Protein AF-A0A0M8JRN4-F1 (afdb_monomer)

Radius of gyration: 26.08 Å; Cα contacts (8 Å, |Δi|>4): 453; chains: 1; bounding box: 79×45×57 Å

InterPro domains:
  IPR022170 E3 Ubiquitin ligase MUL1-like [PF12483] (103-240)

Nearest PDB structures (foldseek):
  9atl-assembly1_K  TM=2.928E-01  e=4.707E-02  Stenotrophomonas maltophilia
  2vve-assembly1_A  TM=1.750E-01  e=1.933E-01  Corticovirus PM2
  2w0c-assembly1_L  TM=1.515E-01  e=3.692E-01  Corticovirus PM2

Secondary structure (DSSP, 8-state):
-HHHHHHHHHHHHHHHHHHHHHHHHHHHHHHHHHHHHHHHHHHHHHHSEE--GGG--TT-S-EEEEEEEEEESS-SSTT-SS-EEEEEEEEEEEEP-TTT---EEEEEEEEEEE--EEEEETTEEEEE--TTB--SSSS-SPB---HHHHHHHHHHTT--GGGGTT--EEEEEEEEETT-EEEEEEEEEEETTEEEEE--SSS-BEEESS-HHHHHHHHHHHHHHHHHHHHHHHHHHHHHHHHHHHHHHHHHHHHH--

pLDDT: mean 84.35, std 10.64, range [45.5, 97.81]

Structure (mmCIF, N/CA/C/O backbone):
data_AF-A0A0M8JRN4-F1
#
_entry.id   AF-A0A0M8JRN4-F1
#
loop_
_atom_site.group_PDB
_atom_site.id
_atom_site.type_symbol
_atom_site.label_atom_id
_atom_site.label_alt_id
_atom_site.label_comp_id
_atom_site.label_asym_id
_atom_site.label_entity_id
_atom_site.label_seq_id
_atom_site.pdbx_PDB_ins_code
_atom_site.Cartn_x
_atom_site.Cartn_y
_atom_site.Cartn_z
_atom_site.occupancy
_atom_site.B_iso_or_equiv
_atom_site.auth_seq_id
_atom_site.auth_comp_id
_atom_site.auth_asym_id
_atom_site.auth_atom_id
_atom_site.pdbx_PDB_model_num
ATOM 1 N N . MET A 1 1 ? 52.539 18.248 -34.725 1.00 47.28 1 MET A N 1
ATOM 2 C CA . MET A 1 1 ? 51.135 17.792 -34.854 1.00 47.28 1 MET A CA 1
ATOM 3 C C . MET A 1 1 ? 50.694 16.894 -33.694 1.00 47.28 1 MET A C 1
ATOM 5 O O . MET A 1 1 ? 49.563 17.048 -33.262 1.00 47.28 1 MET A O 1
ATOM 9 N N . GLU A 1 2 ? 51.552 16.046 -33.110 1.00 51.56 2 GLU A N 1
ATOM 10 C CA . GLU A 1 2 ? 51.180 15.200 -31.949 1.00 51.56 2 GLU A CA 1
ATOM 11 C C . GLU A 1 2 ? 50.772 15.979 -30.684 1.00 51.56 2 GLU A C 1
ATOM 13 O O . GLU A 1 2 ? 49.800 15.618 -30.027 1.00 51.56 2 GLU A O 1
ATOM 18 N N . ALA A 1 3 ? 51.450 17.087 -30.362 1.00 53.34 3 ALA A N 1
ATOM 19 C CA . ALA A 1 3 ? 51.129 17.874 -29.167 1.00 53.34 3 ALA A CA 1
ATOM 20 C C . ALA A 1 3 ? 49.716 18.488 -29.211 1.00 53.34 3 ALA A C 1
ATOM 22 O O . ALA A 1 3 ? 49.045 18.545 -28.189 1.00 53.34 3 ALA A O 1
ATOM 23 N N . GLN A 1 4 ? 49.237 18.901 -30.389 1.00 52.38 4 GLN A N 1
ATOM 24 C CA . GLN A 1 4 ? 47.920 19.528 -30.557 1.00 52.38 4 GLN A CA 1
ATOM 25 C C . GLN A 1 4 ? 46.774 18.509 -30.418 1.00 52.38 4 GLN A C 1
ATOM 27 O O . GLN A 1 4 ? 45.726 18.842 -29.869 1.00 52.38 4 GLN A O 1
ATOM 32 N N . ASN A 1 5 ? 47.001 17.255 -30.828 1.00 59.19 5 ASN A N 1
ATOM 33 C CA . ASN A 1 5 ? 46.034 16.164 -30.669 1.00 59.19 5 ASN A CA 1
ATOM 34 C C . ASN A 1 5 ? 45.839 15.764 -29.198 1.00 59.19 5 ASN A C 1
ATOM 36 O O . ASN A 1 5 ? 44.707 15.540 -28.776 1.00 59.19 5 ASN A O 1
ATOM 40 N N . ASN A 1 6 ? 46.916 15.752 -28.403 1.00 65.56 6 ASN A N 1
ATOM 41 C CA . ASN A 1 6 ? 46.862 15.360 -26.989 1.00 65.56 6 ASN A CA 1
ATOM 42 C C . ASN A 1 6 ? 46.036 16.326 -26.117 1.00 65.56 6 ASN A C 1
ATOM 44 O O . ASN A 1 6 ? 45.431 15.909 -25.127 1.00 65.56 6 ASN A O 1
ATOM 48 N N . TRP A 1 7 ? 45.972 17.609 -26.486 1.00 62.66 7 TRP A N 1
ATOM 49 C CA . TRP A 1 7 ? 45.196 18.617 -25.757 1.00 62.66 7 TRP A CA 1
ATOM 50 C C . TRP A 1 7 ? 43.696 18.510 -26.008 1.00 62.66 7 TRP A C 1
ATOM 52 O O . TRP A 1 7 ? 42.909 18.555 -25.062 1.00 62.66 7 TRP A O 1
ATOM 62 N N . VAL A 1 8 ? 43.300 18.303 -27.266 1.00 68.12 8 VAL A N 1
ATOM 63 C CA . VAL A 1 8 ? 41.891 18.116 -27.637 1.00 68.12 8 VAL A CA 1
ATOM 64 C C . VAL A 1 8 ? 41.323 16.872 -26.951 1.00 68.12 8 VAL A C 1
ATOM 66 O O . VAL A 1 8 ? 40.220 16.924 -26.410 1.00 68.12 8 VAL A O 1
ATOM 69 N N . THR A 1 9 ? 42.103 15.789 -26.862 1.00 71.12 9 THR A N 1
ATOM 70 C CA . THR A 1 9 ? 41.702 14.575 -26.132 1.00 71.12 9 THR A CA 1
ATOM 71 C C . THR A 1 9 ? 41.574 14.789 -24.622 1.00 71.12 9 THR A C 1
ATOM 73 O O . THR A 1 9 ? 40.658 14.244 -24.012 1.00 71.12 9 THR A O 1
ATOM 76 N N . LEU A 1 10 ? 42.436 15.608 -24.009 1.00 68.06 10 LEU A N 1
ATOM 77 C CA . LEU A 1 10 ? 42.391 15.907 -22.570 1.00 68.06 10 LEU A CA 1
ATOM 78 C C . LEU A 1 10 ? 41.179 16.770 -22.197 1.00 68.06 10 LEU A C 1
ATOM 80 O O . LEU A 1 10 ? 40.499 16.485 -21.211 1.00 68.06 10 LEU A O 1
ATOM 84 N N . ILE A 1 11 ? 40.876 17.788 -23.007 1.00 71.06 11 ILE A N 1
ATOM 85 C CA . ILE A 1 11 ? 39.708 18.659 -22.815 1.00 71.06 11 ILE A CA 1
ATOM 86 C C . ILE A 1 11 ? 38.413 17.872 -23.049 1.00 71.06 11 ILE A C 1
ATOM 88 O O . ILE A 1 11 ? 37.484 17.971 -22.247 1.00 71.06 11 ILE A O 1
ATOM 92 N N . ALA A 1 12 ? 38.363 17.043 -24.097 1.00 72.06 12 ALA A N 1
ATOM 93 C CA . ALA A 1 12 ? 37.213 16.182 -24.365 1.00 72.06 12 ALA A CA 1
ATOM 94 C C . ALA A 1 12 ? 36.976 15.174 -23.226 1.00 72.06 12 ALA A C 1
ATOM 96 O O . ALA A 1 12 ? 35.839 15.013 -22.781 1.00 72.06 12 ALA A O 1
ATOM 97 N N . ALA A 1 13 ? 38.036 14.553 -22.695 1.00 73.56 13 ALA A N 1
ATOM 98 C CA . ALA A 1 13 ? 37.940 13.639 -21.557 1.00 73.56 13 ALA A CA 1
ATOM 99 C C . ALA A 1 13 ? 37.467 14.348 -20.276 1.00 73.56 13 ALA A C 1
ATOM 101 O O . ALA A 1 13 ? 36.587 13.837 -19.584 1.00 73.56 13 ALA A O 1
ATOM 102 N N . ALA A 1 14 ? 37.985 15.546 -19.986 1.00 72.25 14 ALA A N 1
ATOM 103 C CA . ALA A 1 14 ? 37.554 16.340 -18.836 1.00 72.25 14 ALA A CA 1
ATOM 104 C C . ALA A 1 14 ? 36.084 16.784 -18.950 1.00 72.25 14 ALA A C 1
ATOM 106 O O . ALA A 1 14 ? 35.347 16.716 -17.967 1.00 72.25 14 ALA A O 1
ATOM 107 N N . ALA A 1 15 ? 35.625 17.171 -20.144 1.00 74.69 15 ALA A N 1
ATOM 108 C CA . ALA A 1 15 ? 34.225 17.519 -20.394 1.00 74.69 15 ALA A CA 1
ATOM 109 C C . ALA A 1 15 ? 33.285 16.303 -20.266 1.00 74.69 15 ALA A C 1
ATOM 111 O O . ALA A 1 15 ? 32.197 16.412 -19.690 1.00 74.69 15 ALA A O 1
ATOM 112 N N . CYS A 1 16 ? 33.711 15.125 -20.736 1.00 76.69 16 CYS A N 1
ATOM 113 C CA . CYS A 1 16 ? 32.957 13.876 -20.577 1.00 76.69 16 CYS A CA 1
ATOM 114 C C . CYS A 1 16 ? 32.872 13.441 -19.105 1.00 76.69 16 CYS A C 1
ATOM 116 O O . CYS A 1 16 ? 31.792 13.114 -18.620 1.00 76.69 16 CYS A O 1
ATOM 118 N N . LEU A 1 17 ? 33.983 13.491 -18.362 1.00 75.75 17 LEU A N 1
ATOM 119 C CA . LEU A 1 17 ? 34.004 13.165 -16.930 1.00 75.75 17 LEU A CA 1
ATOM 120 C C . LEU A 1 17 ? 33.199 14.172 -16.101 1.00 75.75 17 LEU A C 1
ATOM 122 O O . LEU A 1 17 ? 32.471 13.776 -15.192 1.00 75.75 17 LEU A O 1
ATOM 126 N N . GLY A 1 18 ? 33.281 15.461 -16.440 1.00 73.38 18 GLY A N 1
ATOM 127 C C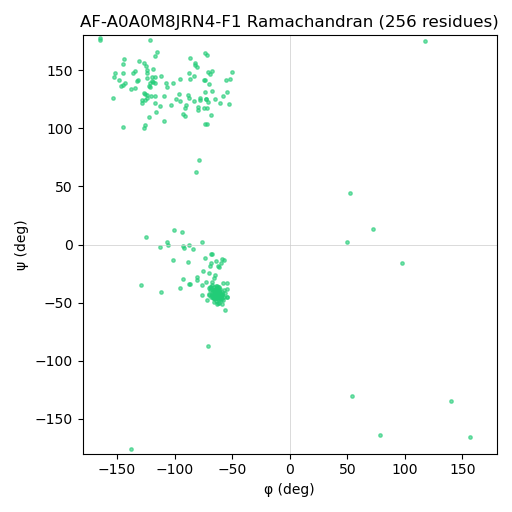A . GLY A 1 18 ? 32.513 16.517 -15.787 1.00 73.38 18 GLY A CA 1
ATOM 128 C C . GLY A 1 18 ? 31.007 16.361 -16.002 1.00 73.38 18 GLY A C 1
ATOM 129 O O . GLY A 1 18 ? 30.245 16.382 -15.037 1.00 73.38 18 GLY A O 1
ATOM 130 N N . SER A 1 19 ? 30.568 16.140 -17.245 1.00 79.69 19 SER A N 1
ATOM 131 C CA . SER A 1 19 ? 29.146 15.920 -17.559 1.00 79.69 19 SER A CA 1
ATOM 132 C C . SER A 1 19 ? 28.595 14.635 -16.932 1.00 79.69 19 SER A C 1
ATOM 134 O O . SER A 1 19 ? 27.491 14.652 -16.383 1.00 79.69 19 SER A O 1
ATOM 136 N N . LEU A 1 20 ? 29.380 13.552 -16.916 1.00 81.69 20 LEU A N 1
ATOM 137 C CA . LEU A 1 20 ? 29.024 12.318 -16.214 1.00 81.69 20 LEU A CA 1
ATOM 138 C C . LEU A 1 20 ? 28.907 12.544 -14.699 1.00 81.69 20 LEU A C 1
ATOM 140 O O . LEU A 1 20 ? 27.931 12.109 -14.092 1.00 81.69 20 LEU A O 1
ATOM 144 N N . GLY A 1 21 ? 29.853 13.271 -14.097 1.00 77.31 21 GLY A N 1
ATOM 145 C CA . GLY A 1 21 ? 29.814 13.634 -12.679 1.00 77.31 21 GLY A CA 1
ATOM 146 C C . GLY A 1 21 ? 28.565 14.441 -12.310 1.00 77.31 21 GLY A C 1
ATOM 147 O O . GLY A 1 21 ? 27.899 14.123 -11.325 1.00 77.31 21 GLY A O 1
ATOM 148 N N . VAL A 1 22 ? 28.183 15.422 -13.137 1.00 82.25 22 VAL A N 1
ATOM 149 C CA . VAL A 1 22 ? 26.945 16.203 -12.948 1.00 82.25 22 VAL A CA 1
ATOM 150 C C . VAL A 1 22 ? 25.701 15.318 -13.041 1.00 82.25 22 VAL A C 1
ATOM 152 O O . VAL A 1 22 ? 24.821 15.428 -12.187 1.00 82.25 22 VAL A O 1
ATOM 155 N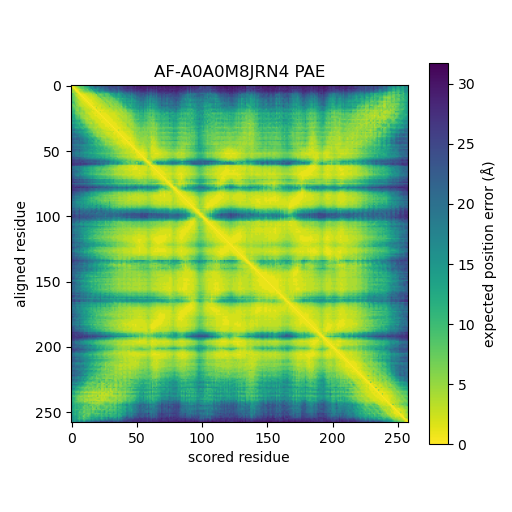 N . MET A 1 23 ? 25.620 14.416 -14.027 1.00 82.75 23 MET A N 1
ATOM 156 C CA . MET A 1 23 ? 24.488 13.486 -14.128 1.00 82.75 23 MET A CA 1
ATOM 157 C C . MET A 1 23 ? 24.395 12.577 -12.901 1.00 82.75 23 MET A C 1
ATOM 159 O O . MET A 1 23 ? 23.316 12.437 -12.327 1.00 82.75 23 MET A O 1
ATOM 163 N N . VAL A 1 24 ? 25.517 12.008 -12.453 1.00 83.69 24 VAL A N 1
ATOM 164 C CA . VAL A 1 24 ? 25.562 11.150 -11.259 1.00 83.69 24 VAL A CA 1
ATOM 165 C C . VAL A 1 24 ? 25.077 11.904 -10.016 1.00 83.69 24 VAL A C 1
ATOM 167 O O . VAL A 1 24 ? 24.263 11.367 -9.266 1.00 83.69 24 VAL A O 1
ATOM 170 N N . LEU A 1 25 ? 25.488 13.163 -9.826 1.00 80.75 25 LEU A N 1
ATOM 171 C CA . LEU A 1 25 ? 25.002 13.989 -8.716 1.00 80.75 25 LEU A CA 1
ATOM 172 C C . LEU A 1 25 ? 23.517 14.357 -8.836 1.00 80.75 25 LEU A C 1
ATOM 174 O O . LEU A 1 25 ? 22.819 14.422 -7.826 1.00 80.75 25 LEU A O 1
ATOM 178 N N . ALA A 1 26 ? 23.000 14.571 -10.048 1.00 80.94 26 ALA A N 1
ATOM 179 C CA . ALA A 1 26 ? 21.571 14.808 -10.250 1.00 80.94 26 ALA A CA 1
ATOM 180 C C . ALA A 1 26 ? 20.733 13.573 -9.863 1.00 80.94 26 ALA A C 1
ATOM 182 O O . ALA A 1 26 ? 19.699 13.700 -9.201 1.00 80.94 26 ALA A O 1
ATOM 183 N N . PHE A 1 27 ? 21.204 12.372 -10.215 1.00 81.06 27 PHE A N 1
ATOM 184 C CA . PHE A 1 27 ? 20.596 11.116 -9.771 1.00 81.06 27 PHE A CA 1
ATOM 185 C C . PHE A 1 27 ? 20.711 10.918 -8.253 1.00 81.06 27 PHE A C 1
ATOM 187 O O . PHE A 1 27 ? 19.736 10.500 -7.623 1.00 81.06 27 PHE A O 1
ATOM 194 N N . ASP A 1 28 ? 21.850 11.259 -7.647 1.00 82.38 28 ASP A N 1
ATOM 195 C CA . ASP A 1 28 ? 22.022 11.234 -6.190 1.00 82.38 28 ASP A CA 1
ATOM 196 C C . ASP A 1 28 ? 21.034 12.174 -5.475 1.00 82.38 28 ASP A C 1
ATOM 198 O O . ASP A 1 28 ? 20.344 11.767 -4.536 1.00 82.38 28 ASP A O 1
ATOM 202 N N . ALA A 1 29 ? 20.870 13.405 -5.966 1.00 82.19 29 ALA A N 1
ATOM 203 C CA . ALA A 1 29 ? 19.908 14.358 -5.416 1.00 82.19 29 ALA A CA 1
ATOM 204 C C . ALA A 1 29 ? 18.470 13.811 -5.467 1.00 82.19 29 ALA A C 1
ATOM 206 O O . ALA A 1 29 ? 17.718 13.928 -4.491 1.00 82.19 29 ALA A O 1
ATOM 207 N N . LEU A 1 30 ? 18.098 13.150 -6.569 1.00 82.75 30 LEU A N 1
ATOM 208 C CA . LEU A 1 30 ? 16.801 12.487 -6.704 1.00 82.75 30 LEU A CA 1
ATOM 209 C C . LEU A 1 30 ? 16.635 11.355 -5.679 1.00 82.75 30 LEU A C 1
ATOM 211 O O . LEU A 1 30 ? 15.601 11.275 -5.008 1.00 82.75 30 LEU A O 1
ATOM 215 N N . LEU A 1 31 ? 17.641 10.491 -5.520 1.00 80.88 31 LEU A N 1
ATOM 216 C CA . LEU A 1 31 ? 17.605 9.391 -4.552 1.00 80.88 31 LEU A CA 1
ATOM 217 C C . LEU A 1 31 ? 17.566 9.892 -3.108 1.00 80.88 31 LEU A C 1
ATOM 219 O O . LEU A 1 31 ? 16.798 9.364 -2.302 1.00 80.88 31 LEU A O 1
ATOM 223 N N . THR A 1 32 ? 18.320 10.942 -2.793 1.00 80.50 32 THR A N 1
ATOM 224 C CA . THR A 1 32 ? 18.309 11.604 -1.486 1.00 80.50 32 THR A CA 1
ATOM 225 C C . THR A 1 32 ? 16.932 12.184 -1.181 1.00 80.50 32 THR A C 1
ATOM 227 O O . THR A 1 32 ? 16.391 11.945 -0.098 1.00 80.50 32 THR A O 1
ATOM 230 N N . PHE A 1 33 ? 16.305 12.864 -2.146 1.00 82.88 33 PHE A N 1
ATOM 231 C CA . PHE A 1 33 ? 14.939 13.372 -2.003 1.00 82.88 33 PHE A CA 1
ATOM 232 C C . PHE A 1 33 ? 13.927 12.239 -1.766 1.00 82.88 33 PHE A C 1
ATOM 234 O O . PHE A 1 33 ? 13.085 12.312 -0.862 1.00 82.88 33 PHE A O 1
ATOM 241 N N . VAL A 1 34 ? 14.035 11.145 -2.527 1.00 81.31 34 VAL A N 1
ATOM 242 C CA . VAL A 1 34 ? 13.206 9.945 -2.341 1.00 81.31 34 VAL A CA 1
ATOM 243 C C . VAL A 1 34 ? 13.429 9.325 -0.956 1.00 81.31 34 VAL A C 1
ATOM 245 O O . VAL A 1 34 ? 12.452 8.949 -0.297 1.00 81.31 34 VAL A O 1
ATOM 248 N N . GLY A 1 35 ? 14.678 9.246 -0.493 1.00 78.56 35 GLY A N 1
ATOM 249 C CA . GLY A 1 35 ? 15.061 8.746 0.828 1.00 78.56 35 GLY A CA 1
ATOM 250 C C . GLY A 1 35 ? 14.521 9.618 1.963 1.00 78.56 35 GLY A C 1
ATOM 251 O O . GLY A 1 35 ? 13.952 9.103 2.923 1.00 78.56 35 GLY A O 1
ATOM 252 N N . TRP A 1 36 ? 14.582 10.943 1.826 1.00 80.31 36 TRP A N 1
ATOM 253 C CA . TRP A 1 36 ? 13.967 11.886 2.767 1.00 80.31 36 TRP A CA 1
ATOM 254 C C . TRP A 1 36 ? 12.453 11.707 2.855 1.00 80.31 36 TRP A C 1
ATOM 256 O O . TRP A 1 36 ? 11.900 11.625 3.955 1.00 80.31 36 TRP A O 1
ATOM 266 N N . LYS A 1 37 ? 11.771 11.572 1.712 1.00 81.31 37 LYS A N 1
ATOM 267 C CA . LYS A 1 37 ? 10.327 11.303 1.682 1.00 81.31 37 LYS A CA 1
ATOM 268 C C . LYS A 1 37 ? 9.988 9.971 2.363 1.00 81.31 37 LYS A C 1
ATOM 270 O O . LYS A 1 37 ? 8.985 9.885 3.075 1.00 81.31 37 LYS A O 1
ATOM 275 N N . GLN A 1 38 ? 10.816 8.940 2.169 1.00 80.38 38 GLN A N 1
ATOM 276 C CA . GLN A 1 38 ? 10.689 7.649 2.862 1.00 80.38 38 GLN A CA 1
ATOM 277 C C . GLN A 1 38 ? 10.860 7.799 4.371 1.00 80.38 38 GLN A C 1
ATOM 279 O O . GLN A 1 38 ? 9.970 7.395 5.113 1.00 80.38 38 GLN A O 1
ATOM 284 N N . LYS A 1 39 ? 11.925 8.469 4.815 1.00 80.56 39 LYS A N 1
ATOM 285 C CA . LYS A 1 39 ? 12.215 8.703 6.232 1.00 80.56 39 LYS A CA 1
ATOM 286 C C . LYS A 1 39 ? 11.117 9.504 6.932 1.00 80.56 39 LYS A C 1
ATOM 288 O O . LYS A 1 39 ? 10.718 9.143 8.033 1.00 80.56 39 LYS A O 1
ATOM 293 N N . LYS A 1 40 ? 10.584 10.548 6.285 1.00 82.44 40 LYS A N 1
ATOM 294 C CA . LYS A 1 40 ? 9.441 11.314 6.811 1.00 82.44 40 LYS A CA 1
ATOM 295 C C . LYS A 1 40 ? 8.228 10.410 7.018 1.00 82.44 40 LYS A C 1
ATOM 297 O O . LYS A 1 40 ? 7.609 10.446 8.071 1.00 82.44 40 LYS A O 1
ATOM 302 N N . THR A 1 41 ? 7.935 9.568 6.031 1.00 80.88 41 THR A N 1
ATOM 303 C CA . THR A 1 41 ? 6.809 8.633 6.106 1.00 80.88 41 THR A CA 1
ATOM 304 C C . THR A 1 41 ? 7.010 7.579 7.197 1.00 80.88 41 THR A C 1
ATOM 306 O O . THR A 1 41 ? 6.087 7.292 7.949 1.00 80.88 41 THR A O 1
ATOM 309 N N . GLU A 1 42 ? 8.221 7.031 7.316 1.00 81.50 42 GLU A N 1
ATOM 310 C CA . GLU A 1 42 ? 8.592 6.095 8.380 1.00 81.50 42 GLU A CA 1
ATOM 311 C C . GLU A 1 42 ? 8.432 6.727 9.771 1.00 81.50 42 GLU A C 1
ATOM 313 O O . GLU A 1 42 ? 7.884 6.088 10.665 1.00 81.50 42 GLU A O 1
ATOM 318 N N . GLY A 1 43 ? 8.855 7.985 9.939 1.00 81.00 43 GLY A N 1
ATOM 319 C CA . GLY A 1 43 ? 8.660 8.752 11.173 1.00 81.00 43 GLY A CA 1
ATOM 320 C C . GLY A 1 43 ? 7.182 8.895 11.529 1.00 81.00 43 GLY A C 1
ATOM 321 O O . GLY A 1 43 ? 6.776 8.499 12.617 1.00 81.00 43 GLY A O 1
ATOM 322 N N . THR A 1 44 ? 6.362 9.335 10.571 1.00 82.44 44 THR A N 1
ATOM 323 C CA . THR A 1 44 ? 4.908 9.461 10.753 1.00 82.44 44 THR A CA 1
ATOM 324 C C . THR A 1 44 ? 4.260 8.131 11.155 1.00 82.44 44 THR A C 1
ATOM 326 O O . THR A 1 44 ? 3.476 8.089 12.096 1.00 82.44 44 THR A O 1
ATOM 329 N N . LEU A 1 45 ? 4.609 7.017 10.502 1.00 83.94 45 LEU A N 1
ATOM 330 C CA . LEU A 1 45 ? 4.048 5.703 10.850 1.00 83.94 45 LEU A CA 1
ATOM 331 C C . LEU A 1 45 ? 4.496 5.207 12.235 1.00 83.94 45 LEU A C 1
ATOM 333 O O . LEU A 1 45 ? 3.723 4.535 12.915 1.00 83.94 45 LEU A O 1
ATOM 337 N N . LYS A 1 46 ? 5.716 5.541 12.671 1.00 84.56 46 LYS A N 1
ATOM 338 C CA . LYS A 1 46 ? 6.219 5.198 14.011 1.00 84.56 46 LYS A CA 1
ATOM 339 C C . LYS A 1 46 ? 5.516 5.983 15.116 1.00 84.56 46 LYS A C 1
ATOM 341 O O . LYS A 1 46 ? 5.234 5.413 16.168 1.00 84.56 46 LYS A O 1
ATOM 346 N N . GLU A 1 47 ? 5.207 7.250 14.857 1.00 85.56 47 GLU A N 1
ATOM 347 C CA . GLU A 1 47 ? 4.466 8.131 15.768 1.00 85.56 47 GLU A CA 1
ATOM 348 C C . GLU A 1 47 ? 2.989 7.729 15.922 1.00 85.56 47 GLU A C 1
ATOM 350 O O . GLU A 1 47 ? 2.346 8.104 16.904 1.00 85.56 47 GLU A O 1
ATOM 355 N N . ALA A 1 48 ? 2.448 6.938 14.988 1.00 87.31 48 ALA A N 1
ATOM 356 C CA . ALA A 1 48 ? 1.073 6.461 15.058 1.00 87.31 48 ALA A CA 1
ATOM 357 C C . ALA A 1 48 ? 0.831 5.613 16.320 1.00 87.31 48 ALA A C 1
ATOM 359 O O . ALA A 1 48 ? 1.453 4.561 16.547 1.00 87.31 48 ALA A O 1
ATOM 360 N N . GLN A 1 49 ? -0.132 6.056 17.130 1.00 87.62 49 GLN A N 1
ATOM 361 C CA . GLN A 1 49 ? -0.526 5.360 18.351 1.00 87.62 49 GLN A CA 1
ATOM 362 C C . GLN A 1 49 ? -1.310 4.098 17.996 1.00 87.62 49 GLN A C 1
ATOM 364 O O . GLN A 1 49 ? -2.318 4.176 17.295 1.00 87.62 49 GLN A O 1
ATOM 369 N N . SER A 1 50 ? -0.866 2.944 18.498 1.00 90.12 50 SER A N 1
ATOM 370 C CA . SER A 1 50 ? -1.667 1.721 18.421 1.00 90.12 50 SER A CA 1
ATOM 371 C C . SER A 1 50 ? -2.829 1.853 19.393 1.00 90.12 50 SER A C 1
ATOM 373 O O . SER A 1 50 ? -2.600 1.991 20.594 1.00 90.12 50 SER A O 1
ATOM 375 N N . LEU A 1 51 ? -4.053 1.848 18.881 1.00 91.12 51 LEU A N 1
ATOM 376 C CA . LEU A 1 51 ? -5.263 2.009 19.685 1.00 91.12 51 LEU A CA 1
ATOM 377 C C . LEU A 1 51 ? -6.266 0.923 19.328 1.00 91.12 51 LEU A C 1
ATOM 379 O O . LEU A 1 51 ? -6.211 0.365 18.234 1.00 91.12 51 LEU A O 1
ATOM 383 N N . SER A 1 52 ? -7.182 0.655 20.251 1.00 92.69 52 SER A N 1
ATOM 384 C CA . SER A 1 52 ? -8.394 -0.089 19.930 1.00 92.69 52 SER A CA 1
ATOM 385 C C . SER A 1 52 ? -9.488 0.857 19.429 1.00 92.69 52 SER A C 1
ATOM 387 O O . SER A 1 52 ? -9.447 2.068 19.688 1.00 92.69 52 SER A O 1
ATOM 389 N N . VAL A 1 53 ? -10.490 0.319 18.740 1.00 92.50 53 VAL A N 1
ATOM 390 C CA . VAL A 1 53 ? -11.627 1.092 18.222 1.00 92.50 53 VAL A CA 1
ATOM 391 C C . VAL A 1 53 ? -12.357 1.863 19.332 1.00 92.50 53 VAL A C 1
ATOM 393 O O . VAL A 1 53 ? -12.642 3.050 19.173 1.00 92.50 53 VAL A O 1
ATOM 396 N N . ALA A 1 54 ? -12.570 1.258 20.502 1.00 91.12 54 ALA A N 1
ATOM 397 C CA . ALA A 1 54 ? -13.216 1.924 21.640 1.00 91.12 54 ALA A CA 1
ATOM 398 C C . ALA A 1 54 ? -12.444 3.149 22.180 1.00 91.12 54 ALA A C 1
ATOM 400 O O . ALA A 1 54 ? -13.006 3.984 22.889 1.00 91.12 54 ALA A O 1
ATOM 401 N N . GLN A 1 55 ? -11.149 3.272 21.872 1.00 90.69 55 GLN A N 1
ATOM 402 C CA . GLN A 1 55 ? -10.291 4.367 22.340 1.00 90.69 55 GLN A CA 1
ATOM 403 C C . GLN A 1 55 ? -10.224 5.543 21.356 1.00 90.69 55 GLN A C 1
ATOM 405 O O . GLN A 1 55 ? -9.529 6.536 21.620 1.00 90.69 55 GLN A O 1
ATOM 410 N N . LEU A 1 56 ? -10.905 5.438 20.213 1.00 90.12 56 LEU A N 1
ATOM 411 C CA . LEU A 1 56 ? -10.896 6.459 19.178 1.00 90.12 56 LEU A CA 1
ATOM 412 C C . LEU A 1 56 ? -11.592 7.732 19.659 1.00 90.12 56 LEU A C 1
ATOM 414 O O . LEU A 1 56 ? -12.694 7.711 20.201 1.00 90.12 56 LEU A O 1
ATOM 418 N N . ARG A 1 57 ? -10.928 8.871 19.444 1.00 87.19 57 ARG A N 1
ATOM 419 C CA . ARG A 1 57 ? -11.481 10.200 19.718 1.00 87.19 57 ARG A CA 1
ATOM 420 C C . ARG A 1 57 ? -11.241 11.119 18.517 1.00 87.19 57 ARG A C 1
ATOM 422 O O . ARG A 1 57 ? -10.133 11.078 17.981 1.00 87.19 57 ARG A O 1
ATOM 429 N N . PRO A 1 58 ? -12.205 11.987 18.147 1.00 81.19 58 PRO A N 1
ATOM 430 C CA . PRO A 1 58 ? -12.095 12.908 17.004 1.00 81.19 58 PRO A CA 1
ATOM 431 C C . PRO A 1 58 ? -10.900 13.875 17.032 1.00 81.19 58 PRO A C 1
ATOM 433 O O . PRO A 1 58 ? -10.617 14.533 16.040 1.00 81.19 58 PRO A O 1
ATOM 436 N N . THR A 1 59 ? -10.217 14.009 18.170 1.00 71.75 59 THR A N 1
ATOM 437 C CA . THR A 1 59 ? -9.072 14.910 18.358 1.00 71.75 59 THR A CA 1
ATOM 438 C C . THR A 1 59 ? -7.716 14.253 18.088 1.00 71.75 59 THR A C 1
ATOM 440 O O . THR A 1 59 ? -6.690 14.927 18.182 1.00 71.75 59 THR A O 1
ATOM 443 N N . LYS A 1 60 ? -7.665 12.949 17.775 1.00 66.81 60 LYS A N 1
ATOM 444 C CA . LYS A 1 60 ? -6.400 12.240 17.529 1.00 66.81 60 LYS A CA 1
ATOM 445 C C . LYS A 1 60 ? -5.960 12.352 16.067 1.00 66.81 60 LYS A C 1
ATOM 447 O O . LYS A 1 60 ? -6.690 11.976 15.156 1.00 66.81 60 LYS A O 1
ATOM 452 N N . SER A 1 61 ? -4.729 12.823 15.864 1.00 75.31 61 SER A N 1
ATOM 453 C CA . SER A 1 61 ? -4.175 13.160 14.546 1.00 75.31 61 SER A CA 1
ATOM 454 C C . SER A 1 61 ? -3.760 11.951 13.703 1.00 75.31 61 SER A C 1
ATOM 456 O O . SER A 1 61 ? -3.910 11.996 12.485 1.00 75.31 61 SER A O 1
ATOM 458 N N . LEU A 1 62 ? -3.253 10.877 14.322 1.00 89.19 62 LEU A N 1
ATOM 459 C CA . LEU A 1 62 ? -2.829 9.666 13.618 1.00 89.19 62 LEU A CA 1
ATOM 460 C C . LEU A 1 62 ? -2.908 8.429 14.521 1.00 89.19 62 LEU A C 1
ATOM 462 O O . LEU A 1 62 ? -2.314 8.388 15.602 1.00 89.19 62 LEU A O 1
ATOM 466 N N . VAL A 1 63 ? -3.617 7.405 14.058 1.00 92.38 63 VAL A N 1
ATOM 467 C CA . VAL A 1 63 ? -3.822 6.140 14.773 1.00 92.38 63 VAL A CA 1
ATOM 468 C C . VAL A 1 63 ? -3.390 4.959 13.915 1.00 92.38 63 VAL A C 1
ATOM 470 O O . VAL A 1 63 ? -3.409 5.042 12.691 1.00 92.38 63 VAL A O 1
ATOM 473 N N . CYS A 1 64 ? -3.005 3.867 14.569 1.00 94.19 64 CYS A N 1
ATOM 474 C CA . CYS A 1 64 ? -2.743 2.564 13.974 1.00 94.19 64 CYS A CA 1
ATOM 475 C C . CYS A 1 64 ? -3.767 1.575 14.536 1.00 94.19 64 CYS A C 1
ATOM 477 O O . CYS A 1 64 ? -3.749 1.282 15.733 1.00 94.19 64 CYS A O 1
ATOM 479 N N . LEU A 1 65 ? -4.642 1.064 13.676 1.00 95.38 65 LEU A N 1
ATOM 480 C CA . LEU A 1 65 ? -5.672 0.086 14.015 1.00 95.38 65 LEU A CA 1
ATOM 481 C C . LEU A 1 65 ? -5.365 -1.248 13.350 1.00 95.38 65 LEU A C 1
ATOM 483 O O . LEU A 1 65 ? -4.880 -1.277 12.220 1.00 95.38 65 LEU A O 1
ATOM 487 N N . ARG A 1 66 ? -5.681 -2.349 14.029 1.00 96.69 66 ARG A N 1
ATOM 488 C CA . ARG A 1 66 ? -5.641 -3.697 13.458 1.00 96.69 66 ARG A CA 1
ATOM 489 C C . ARG A 1 66 ? -6.976 -4.369 13.721 1.00 96.69 66 ARG A C 1
ATOM 491 O O . ARG A 1 66 ? -7.382 -4.472 14.872 1.00 96.69 66 ARG A O 1
ATOM 498 N N . GLY A 1 67 ? -7.626 -4.825 12.663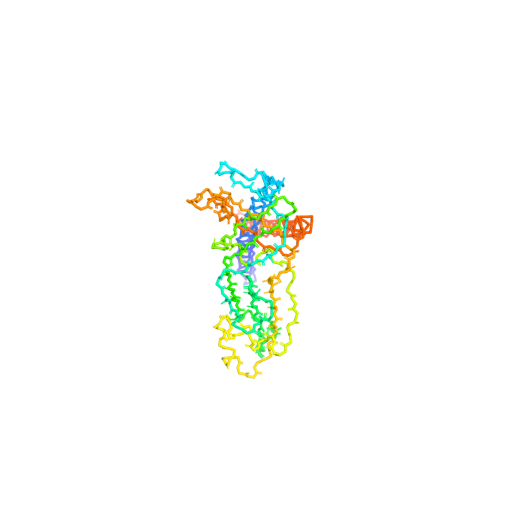 1.00 97.06 67 GLY A N 1
ATOM 499 C CA . GLY A 1 67 ? -8.965 -5.392 12.752 1.00 97.06 67 GLY A CA 1
ATOM 500 C C . GLY A 1 67 ? -9.349 -6.161 11.500 1.00 97.06 67 GLY A C 1
ATOM 501 O O . GLY A 1 67 ? -8.582 -6.217 10.541 1.00 97.06 67 GLY A O 1
ATOM 502 N N . GLN A 1 68 ? -10.533 -6.755 11.519 1.00 97.81 68 GLN A N 1
ATOM 503 C CA . GLN A 1 68 ? -11.105 -7.490 10.401 1.00 97.81 68 GLN A CA 1
ATOM 504 C C . GLN A 1 68 ? -12.033 -6.590 9.582 1.00 97.81 68 GLN A C 1
ATOM 506 O O . GLN A 1 68 ? -12.766 -5.772 10.141 1.00 97.81 68 GLN A O 1
ATOM 511 N N . ILE A 1 69 ? -12.022 -6.741 8.259 1.00 97.44 69 ILE A N 1
ATOM 512 C CA . ILE A 1 69 ? -12.998 -6.094 7.379 1.00 97.44 69 ILE A CA 1
ATOM 513 C C . ILE A 1 69 ? -14.335 -6.823 7.538 1.00 97.44 69 ILE A C 1
ATOM 515 O O . ILE A 1 69 ? -14.515 -7.916 7.006 1.00 97.44 69 ILE A O 1
ATOM 519 N N . MET A 1 70 ? -15.280 -6.228 8.260 1.00 96.50 70 MET A N 1
ATOM 520 C CA . MET A 1 70 ? -16.580 -6.853 8.537 1.00 96.50 70 MET A CA 1
ATOM 521 C C . MET A 1 70 ? -17.606 -6.594 7.445 1.00 96.50 70 MET A C 1
ATOM 523 O O . MET A 1 70 ? -18.451 -7.443 7.167 1.00 96.50 70 MET A O 1
ATOM 527 N N . ARG A 1 71 ? -17.549 -5.410 6.831 1.00 94.88 71 ARG A N 1
ATOM 528 C CA . ARG A 1 71 ? -18.491 -4.988 5.795 1.00 94.88 71 ARG A CA 1
ATOM 529 C C . ARG A 1 71 ? -17.805 -4.078 4.796 1.00 94.88 71 ARG A C 1
ATOM 531 O O . ARG A 1 71 ? -17.021 -3.219 5.184 1.00 94.88 71 ARG A O 1
ATOM 538 N N . VAL A 1 72 ? -18.155 -4.230 3.530 1.00 94.38 72 VAL A N 1
ATOM 539 C CA . VAL A 1 72 ? -17.775 -3.311 2.458 1.00 94.38 72 VAL A CA 1
ATOM 540 C C . VAL A 1 72 ? -18.965 -2.407 2.134 1.00 94.38 72 VAL A C 1
ATOM 542 O O . VAL A 1 72 ? -20.105 -2.865 2.161 1.00 94.38 72 VAL A O 1
ATOM 545 N N . GLY A 1 73 ? -18.708 -1.120 1.903 1.00 89.19 73 GLY A N 1
ATOM 546 C CA . GLY A 1 73 ? -19.719 -0.117 1.579 1.00 89.19 73 GLY A CA 1
ATOM 547 C C . GLY A 1 73 ? -20.282 -0.319 0.174 1.00 89.19 73 GLY A C 1
ATOM 548 O O . GLY A 1 73 ? -21.297 -0.985 -0.001 1.00 89.19 73 GLY A O 1
ATOM 549 N N . GLU A 1 74 ? -19.626 0.260 -0.831 1.00 89.44 74 GLU A N 1
ATOM 550 C CA . GLU A 1 74 ? -19.989 0.057 -2.237 1.00 89.44 74 GLU A CA 1
ATOM 551 C C . GLU A 1 74 ? -19.259 -1.170 -2.796 1.00 89.44 74 GLU A C 1
ATOM 553 O O . GLU A 1 74 ? -18.040 -1.277 -2.654 1.00 89.44 74 GLU A O 1
ATOM 558 N N . LEU A 1 75 ? -19.990 -2.096 -3.417 1.00 88.75 75 LEU A N 1
ATOM 559 C CA . LEU A 1 75 ? -19.417 -3.324 -3.969 1.00 88.75 75 LEU A CA 1
ATOM 560 C C . LEU A 1 75 ? -18.574 -3.019 -5.212 1.00 88.75 75 LEU A C 1
ATOM 562 O O . LEU A 1 75 ? -19.086 -2.499 -6.201 1.00 88.75 75 LEU A O 1
ATOM 566 N N . LEU A 1 76 ? -17.293 -3.399 -5.183 1.00 89.81 76 LEU A N 1
ATOM 567 C CA . LEU A 1 76 ? -16.424 -3.350 -6.365 1.00 89.81 76 LEU A CA 1
ATOM 568 C C . LEU A 1 76 ? -16.644 -4.562 -7.288 1.00 89.81 76 LEU A C 1
ATOM 570 O O . LEU A 1 76 ? -16.441 -4.459 -8.496 1.00 89.81 76 LEU A O 1
ATOM 574 N N . ASP A 1 77 ? -17.062 -5.698 -6.726 1.00 86.94 77 ASP A N 1
ATOM 575 C CA . ASP A 1 77 ? -17.318 -6.963 -7.411 1.00 86.94 77 ASP A CA 1
ATOM 576 C C . ASP A 1 77 ? -18.724 -7.504 -7.105 1.00 86.94 77 ASP A C 1
ATOM 578 O O . ASP A 1 77 ? -18.986 -8.135 -6.087 1.00 86.94 77 ASP A O 1
ATOM 582 N N . VAL A 1 78 ? -19.650 -7.295 -8.042 1.00 71.94 78 VAL A N 1
ATOM 583 C CA . VAL A 1 78 ? -21.100 -7.536 -7.871 1.00 71.94 78 VAL A CA 1
ATOM 584 C C . VAL A 1 78 ? -21.473 -9.015 -7.626 1.00 71.94 78 VAL A C 1
ATOM 586 O O . VAL A 1 78 ? -22.588 -9.310 -7.204 1.00 71.94 78 VAL A O 1
ATOM 589 N N . HIS A 1 79 ? -20.559 -9.962 -7.862 1.00 64.62 79 HIS A N 1
ATOM 590 C CA . HIS A 1 79 ? -20.851 -11.404 -7.845 1.00 64.62 79 HIS A CA 1
ATOM 591 C C . HIS A 1 79 ? -19.969 -12.235 -6.903 1.00 64.62 79 HIS A C 1
ATOM 593 O O . HIS A 1 79 ? -20.057 -13.463 -6.916 1.00 64.62 79 HIS A O 1
ATOM 599 N N . ALA A 1 80 ? -19.120 -11.608 -6.087 1.00 76.50 80 ALA A N 1
ATOM 600 C CA . ALA A 1 80 ? -18.234 -12.348 -5.194 1.00 76.50 80 ALA A CA 1
ATOM 601 C C . ALA A 1 80 ? -18.905 -12.692 -3.857 1.00 76.50 80 ALA A C 1
ATOM 603 O O . ALA A 1 80 ? -19.614 -11.880 -3.267 1.00 76.50 80 ALA A O 1
ATOM 604 N N . ALA A 1 81 ? -18.610 -13.886 -3.334 1.00 81.44 81 ALA A N 1
ATOM 605 C CA . ALA A 1 81 ? -19.038 -14.300 -1.994 1.00 81.44 81 ALA A CA 1
ATOM 606 C C . ALA A 1 81 ? -18.403 -13.448 -0.876 1.00 81.44 81 ALA A C 1
ATOM 608 O O . ALA A 1 81 ? -18.972 -13.317 0.205 1.00 81.44 81 ALA A O 1
ATOM 609 N N . GLN A 1 82 ? -17.225 -12.876 -1.139 1.00 88.50 82 GLN A N 1
ATOM 610 C CA . GLN A 1 82 ? -16.505 -11.975 -0.242 1.00 88.50 82 GLN A CA 1
ATOM 611 C C . GLN A 1 82 ? -16.200 -10.669 -0.983 1.00 88.50 82 GLN A C 1
ATOM 613 O O . GLN A 1 82 ? -15.275 -10.651 -1.804 1.00 88.50 82 GLN A O 1
ATOM 618 N N . PRO A 1 83 ? -16.957 -9.594 -0.702 1.00 92.88 83 PRO A N 1
ATOM 619 C CA . PRO A 1 83 ? -16.780 -8.301 -1.351 1.00 92.88 83 PRO A CA 1
ATOM 620 C C . PRO A 1 83 ? -15.360 -7.737 -1.242 1.00 92.88 83 PRO A C 1
ATOM 622 O O . PRO A 1 83 ? -14.726 -7.823 -0.184 1.00 92.88 83 PRO A O 1
ATOM 625 N N . LEU A 1 84 ? -14.883 -7.104 -2.313 1.00 94.25 84 LEU A N 1
ATOM 626 C CA . LEU A 1 84 ? -13.599 -6.397 -2.356 1.00 94.25 84 LEU A CA 1
ATOM 627 C C . LEU A 1 84 ? -13.671 -5.022 -1.685 1.00 94.25 84 LEU A C 1
ATOM 629 O O . LEU A 1 84 ? -14.429 -4.152 -2.108 1.00 94.25 84 LEU A O 1
ATOM 633 N N . ALA A 1 85 ? -12.792 -4.787 -0.711 1.00 94.19 85 ALA A N 1
ATOM 634 C CA . ALA A 1 85 ? -12.521 -3.463 -0.149 1.00 94.19 85 ALA A CA 1
ATOM 635 C C . ALA A 1 85 ? -11.430 -2.712 -0.938 1.00 94.19 85 ALA A C 1
ATOM 637 O O . ALA A 1 85 ? -11.459 -1.483 -1.064 1.00 94.19 85 ALA A O 1
ATOM 638 N N . LEU A 1 86 ? -10.454 -3.450 -1.473 1.00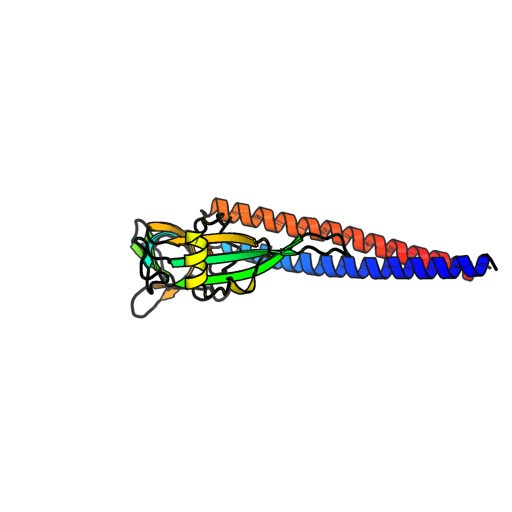 94.06 86 LEU A N 1
ATOM 639 C CA . LEU A 1 86 ? -9.350 -2.925 -2.273 1.00 94.06 86 LEU A CA 1
ATOM 640 C C . LEU A 1 86 ? -8.949 -3.945 -3.331 1.00 94.06 86 LEU A C 1
ATOM 642 O O . LEU A 1 86 ? -8.778 -5.119 -3.020 1.00 94.06 86 LEU A O 1
ATOM 646 N N . ILE A 1 87 ? -8.717 -3.475 -4.552 1.00 94.44 87 ILE A N 1
ATOM 647 C CA . ILE A 1 87 ? -8.098 -4.262 -5.616 1.00 94.44 87 ILE A CA 1
ATOM 648 C C . ILE A 1 87 ? -7.096 -3.406 -6.374 1.00 94.44 87 ILE A C 1
ATOM 650 O O . ILE A 1 87 ? -7.398 -2.273 -6.750 1.00 94.44 87 ILE A O 1
ATOM 654 N N . ARG A 1 88 ? -5.905 -3.946 -6.625 1.00 94.88 88 ARG A N 1
ATOM 655 C CA . ARG A 1 88 ? -4.885 -3.339 -7.481 1.00 94.88 88 ARG A CA 1
ATOM 656 C C . ARG A 1 88 ? -4.315 -4.384 -8.413 1.00 94.88 88 ARG A C 1
ATOM 658 O O . ARG A 1 88 ? -3.905 -5.438 -7.948 1.00 94.88 88 ARG A O 1
ATOM 665 N N . MET A 1 89 ? -4.180 -4.043 -9.687 1.00 95.56 89 MET A N 1
ATOM 666 C CA . MET A 1 89 ? -3.451 -4.860 -10.647 1.00 95.56 89 MET A CA 1
ATOM 667 C C . MET A 1 89 ? -2.350 -4.035 -11.295 1.00 95.56 89 MET A C 1
ATOM 669 O O . MET A 1 89 ? -2.590 -2.943 -11.820 1.00 95.56 89 MET A O 1
ATOM 673 N N . ARG A 1 90 ? -1.139 -4.588 -11.262 1.00 95.12 90 ARG A N 1
ATOM 674 C CA . ARG A 1 90 ? 0.007 -4.112 -12.029 1.00 95.12 90 ARG A CA 1
ATOM 675 C C . ARG A 1 90 ? 0.281 -5.084 -13.163 1.00 95.12 90 ARG A C 1
ATOM 677 O O . ARG A 1 90 ? 0.306 -6.293 -12.953 1.00 95.12 90 ARG A O 1
ATOM 684 N N . VAL A 1 91 ? 0.524 -4.528 -14.337 1.00 94.81 91 VAL A N 1
ATOM 685 C CA . VAL A 1 91 ? 0.833 -5.241 -15.567 1.00 94.81 91 VAL A CA 1
ATOM 686 C C . VAL A 1 91 ? 2.162 -4.728 -16.098 1.00 94.81 91 VAL A C 1
ATOM 688 O O . VAL A 1 91 ? 2.341 -3.524 -16.308 1.00 94.81 91 VAL A O 1
ATOM 691 N N . GLU A 1 92 ? 3.081 -5.651 -16.333 1.00 94.69 92 GLU A N 1
ATOM 692 C CA . GLU A 1 92 ? 4.345 -5.403 -17.015 1.00 94.69 92 GLU A CA 1
ATOM 693 C C . GLU A 1 92 ? 4.377 -6.206 -18.305 1.00 94.69 92 GLU A C 1
ATOM 695 O O . GLU A 1 92 ? 3.874 -7.327 -18.365 1.00 94.69 92 GLU A O 1
ATOM 700 N N . VAL A 1 93 ? 4.981 -5.644 -19.342 1.00 94.06 93 VAL A N 1
ATOM 701 C CA . VAL A 1 93 ? 5.045 -6.257 -20.663 1.00 94.06 93 VAL A CA 1
ATOM 702 C C . VAL A 1 93 ? 6.490 -6.409 -21.071 1.00 94.06 93 VAL A C 1
ATOM 704 O O . VAL A 1 93 ? 7.306 -5.513 -20.868 1.00 94.06 93 VAL A O 1
ATOM 707 N N . TYR A 1 94 ? 6.808 -7.563 -21.634 1.00 91.06 94 TYR A N 1
ATOM 708 C CA . TYR 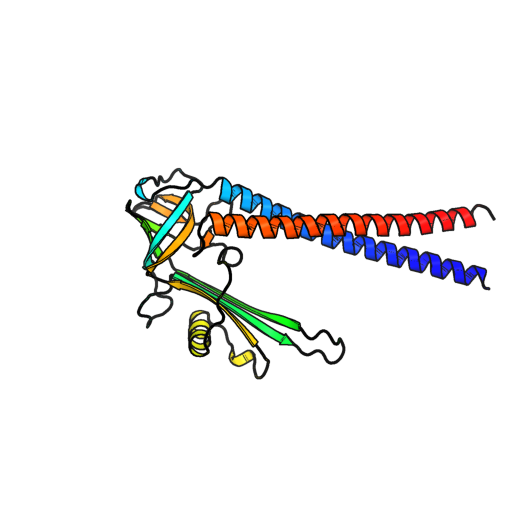A 1 94 ? 8.116 -7.810 -22.195 1.00 91.06 94 TYR A CA 1
ATOM 709 C C . TYR A 1 94 ? 8.244 -7.069 -23.519 1.00 91.06 94 TYR A C 1
ATOM 711 O O . TYR A 1 94 ? 7.510 -7.352 -24.473 1.00 91.06 94 TYR A O 1
ATOM 719 N N . GLU A 1 95 ? 9.180 -6.131 -23.570 1.00 85.69 95 GLU A N 1
ATOM 720 C CA . GLU A 1 95 ? 9.560 -5.458 -24.802 1.00 85.69 95 GLU A CA 1
ATOM 721 C C . GLU A 1 95 ? 10.881 -6.046 -25.283 1.00 85.69 95 GLU A C 1
ATOM 723 O O . GLU A 1 95 ? 11.882 -6.035 -24.565 1.00 85.69 95 GLU A O 1
ATOM 728 N N . TYR A 1 96 ? 10.838 -6.616 -26.487 1.00 80.56 96 TYR A N 1
ATOM 729 C CA . TYR A 1 96 ? 12.023 -7.050 -27.207 1.00 80.56 96 TYR A CA 1
ATOM 730 C C . TYR A 1 96 ? 12.500 -5.887 -28.071 1.00 80.56 96 TYR A C 1
ATOM 732 O O . TYR A 1 96 ? 11.742 -5.422 -28.928 1.00 80.56 96 TYR A O 1
ATOM 740 N N . ASP A 1 97 ? 13.725 -5.429 -27.831 1.00 73.81 97 ASP A N 1
ATOM 741 C CA . ASP A 1 97 ? 14.381 -4.423 -28.660 1.00 73.81 97 ASP A CA 1
ATOM 742 C C . ASP A 1 97 ? 15.523 -5.102 -29.437 1.00 73.81 97 ASP A C 1
ATOM 744 O O . ASP A 1 97 ? 16.539 -5.464 -28.835 1.00 73.81 97 ASP A O 1
ATOM 748 N N . PRO A 1 98 ? 15.364 -5.327 -30.756 1.00 67.38 98 PRO A N 1
ATOM 749 C CA . PRO A 1 98 ? 16.391 -5.971 -31.570 1.00 67.38 98 PRO A CA 1
ATOM 750 C C . PRO A 1 98 ? 17.651 -5.118 -31.750 1.00 67.38 98 PRO A C 1
ATOM 752 O O . PRO A 1 98 ? 18.660 -5.650 -32.203 1.00 67.38 98 PRO A O 1
ATOM 755 N N . ILE A 1 99 ? 17.593 -3.815 -31.460 1.00 70.00 99 ILE A N 1
ATOM 756 C CA . ILE A 1 99 ? 18.690 -2.874 -31.710 1.00 70.00 99 ILE A CA 1
ATOM 757 C C . ILE A 1 99 ? 19.543 -2.692 -30.453 1.00 70.00 99 ILE A C 1
ATOM 759 O O . ILE A 1 99 ? 20.761 -2.591 -30.562 1.00 70.00 99 ILE A O 1
ATOM 763 N N . ASP A 1 100 ? 18.919 -2.671 -29.273 1.00 61.84 100 ASP A N 1
ATOM 764 C CA . ASP A 1 100 ? 19.594 -2.284 -28.024 1.00 61.84 100 ASP A CA 1
ATOM 765 C C . ASP A 1 100 ? 19.916 -3.472 -27.091 1.00 61.84 100 ASP A C 1
ATOM 767 O O . ASP A 1 100 ? 20.430 -3.268 -25.995 1.00 61.84 100 ASP A O 1
ATOM 771 N N . GLU A 1 101 ? 19.561 -4.714 -27.468 1.00 61.75 101 GLU A N 1
ATOM 772 C CA . GLU A 1 101 ? 19.639 -5.958 -26.656 1.00 61.75 101 GLU A CA 1
ATOM 773 C C . GLU A 1 101 ? 19.028 -5.864 -25.233 1.00 61.75 101 GLU A C 1
ATOM 775 O O . GLU A 1 101 ? 19.011 -6.836 -24.470 1.00 61.75 101 GLU A O 1
ATOM 780 N N . GLN A 1 102 ? 18.448 -4.719 -24.872 1.00 64.50 102 GLN A N 1
ATOM 781 C CA . GLN A 1 102 ? 17.838 -4.402 -23.587 1.00 64.50 102 GLN A CA 1
ATOM 782 C C . GLN A 1 102 ? 16.421 -4.957 -23.528 1.00 64.50 102 GLN A C 1
ATOM 784 O O . GLN A 1 102 ? 15.427 -4.244 -23.374 1.00 64.50 102 GLN A O 1
ATOM 789 N N . ASN A 1 103 ? 16.333 -6.277 -23.627 1.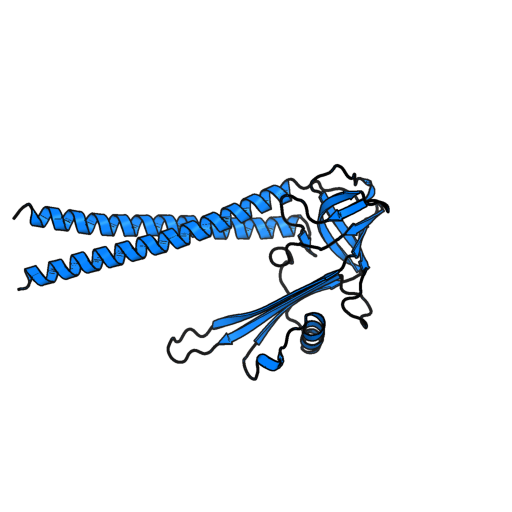00 77.62 103 ASN A N 1
ATOM 790 C CA . ASN A 1 103 ? 15.082 -6.980 -23.444 1.00 77.62 103 ASN A CA 1
ATOM 791 C C . ASN A 1 103 ? 14.663 -6.883 -21.981 1.00 77.62 103 ASN A C 1
ATOM 793 O O . ASN A 1 103 ? 15.300 -7.470 -21.100 1.00 77.62 103 ASN A O 1
ATOM 797 N N . ASN A 1 104 ? 13.589 -6.148 -21.707 1.00 85.62 104 ASN A N 1
ATOM 798 C CA . ASN A 1 104 ? 13.186 -5.886 -20.334 1.00 85.62 104 ASN A CA 1
ATOM 799 C C . ASN A 1 104 ? 11.666 -5.842 -20.161 1.00 85.62 104 ASN A C 1
ATOM 801 O O . ASN A 1 104 ? 10.895 -5.642 -21.099 1.00 85.62 104 ASN A O 1
ATOM 805 N N . TRP A 1 105 ? 11.246 -6.040 -18.918 1.00 89.56 105 TRP A N 1
ATOM 806 C CA . TRP A 1 105 ? 9.871 -5.856 -18.484 1.00 89.56 105 TRP A CA 1
ATOM 807 C C . TRP A 1 105 ? 9.624 -4.376 -18.269 1.00 89.56 105 TRP A C 1
ATOM 809 O O . TRP A 1 105 ? 10.281 -3.739 -17.445 1.00 89.56 105 TRP A O 1
ATOM 819 N N . ARG A 1 106 ? 8.686 -3.823 -19.033 1.00 89.56 106 ARG A N 1
ATOM 820 C CA . ARG A 1 106 ? 8.291 -2.424 -18.922 1.00 89.56 106 ARG A CA 1
ATOM 821 C C . ARG A 1 106 ? 6.913 -2.310 -18.281 1.00 89.56 106 ARG A C 1
ATOM 823 O O . ARG A 1 106 ? 6.027 -3.100 -18.614 1.00 89.56 106 ARG A O 1
ATOM 830 N N . PRO A 1 107 ? 6.703 -1.340 -17.374 1.00 91.44 107 PRO A N 1
ATOM 831 C CA . PRO A 1 107 ? 5.378 -1.056 -16.844 1.00 91.44 107 PRO A CA 1
ATOM 832 C C . PRO A 1 107 ? 4.410 -0.717 -17.979 1.00 91.44 107 PRO A C 1
ATOM 834 O O . PRO A 1 107 ? 4.694 0.162 -18.789 1.00 91.44 107 PRO A O 1
ATOM 837 N N . TRP A 1 108 ? 3.268 -1.397 -18.019 1.00 91.81 108 TRP A N 1
ATOM 838 C CA . TRP A 1 108 ? 2.206 -1.130 -18.992 1.00 91.81 108 TRP A CA 1
ATOM 839 C C . TRP A 1 108 ? 0.963 -0.542 -18.326 1.00 91.81 108 TRP A C 1
ATOM 841 O O . TRP A 1 108 ? 0.371 0.405 -18.836 1.00 91.81 108 TRP A O 1
ATOM 851 N N . GLY A 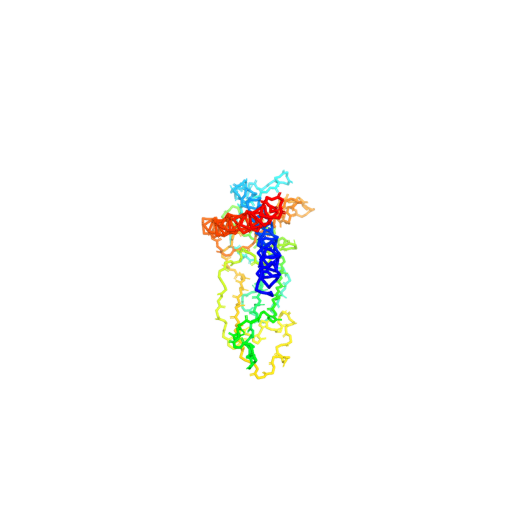1 109 ? 0.591 -1.057 -17.152 1.00 91.31 109 GLY A N 1
ATOM 852 C CA . GLY A 1 109 ? -0.558 -0.562 -16.401 1.00 91.31 109 GLY A CA 1
ATOM 853 C C . GLY A 1 109 ? -0.404 -0.787 -14.903 1.00 91.31 109 GLY A C 1
ATOM 854 O O . GLY A 1 109 ? 0.139 -1.795 -14.469 1.00 91.31 109 GLY A O 1
ATOM 855 N N . ASP A 1 110 ? -0.887 0.154 -14.100 1.00 93.00 110 ASP A N 1
ATOM 856 C CA . ASP A 1 110 ? -0.970 0.035 -12.642 1.00 93.00 110 ASP A CA 1
ATOM 857 C C . ASP A 1 110 ? -2.244 0.764 -12.207 1.00 93.00 110 ASP A C 1
ATOM 859 O O . ASP A 1 110 ? -2.298 1.997 -12.209 1.00 93.00 110 ASP A O 1
ATOM 863 N N . LYS A 1 111 ? -3.308 0.003 -11.935 1.00 93.56 111 LYS A N 1
ATOM 864 C CA . LYS A 1 111 ? -4.606 0.552 -11.523 1.00 93.56 111 LYS A CA 1
ATOM 865 C C . LYS A 1 111 ? -5.049 -0.033 -10.199 1.00 93.56 111 LYS A C 1
ATOM 867 O O . LYS A 1 111 ? -4.740 -1.172 -9.866 1.00 93.56 111 LYS A O 1
ATOM 872 N N . ILE A 1 112 ? -5.803 0.774 -9.464 1.00 93.25 112 ILE A N 1
ATOM 873 C CA . ILE A 1 112 ? -6.306 0.464 -8.132 1.00 93.25 112 ILE A CA 1
ATOM 874 C C . ILE A 1 112 ? -7.698 1.057 -7.934 1.00 93.25 112 ILE A C 1
ATOM 876 O O . ILE A 1 112 ? -7.931 2.224 -8.262 1.00 93.25 112 ILE A O 1
ATOM 880 N N . LYS A 1 113 ? -8.590 0.271 -7.336 1.00 93.81 113 LYS A N 1
ATOM 881 C CA . LYS A 1 113 ? -9.883 0.718 -6.820 1.00 93.81 113 LYS A CA 1
ATOM 882 C C . LYS A 1 113 ? -9.995 0.365 -5.342 1.00 93.81 113 LYS A C 1
ATOM 884 O O . LYS A 1 113 ? -9.413 -0.608 -4.868 1.00 93.81 113 LYS A O 1
ATOM 889 N N . THR A 1 114 ? -10.704 1.215 -4.618 1.00 94.19 114 THR A N 1
ATOM 890 C CA . THR A 1 114 ? -10.915 1.117 -3.174 1.00 94.19 114 THR A CA 1
ATOM 891 C C . THR A 1 114 ? -12.312 1.608 -2.854 1.00 94.19 114 THR A C 1
ATOM 893 O O . THR A 1 114 ? -12.773 2.548 -3.500 1.00 94.19 114 THR A O 1
ATOM 896 N N . THR A 1 115 ? -12.933 1.044 -1.831 1.00 95.12 115 THR A N 1
ATOM 897 C CA . THR A 1 115 ? -14.277 1.415 -1.375 1.00 95.12 115 THR A CA 1
ATOM 898 C C . THR A 1 115 ? -14.301 1.504 0.154 1.00 95.12 115 THR A C 1
ATOM 900 O O . THR A 1 115 ? -13.528 0.788 0.800 1.00 95.12 115 THR A O 1
ATOM 903 N N . PRO A 1 116 ? -15.107 2.395 0.760 1.00 95.81 116 PRO A N 1
ATOM 904 C CA . PRO A 1 116 ? -15.255 2.451 2.209 1.00 95.81 116 PRO A CA 1
ATOM 905 C C . PRO A 1 116 ? -15.598 1.091 2.813 1.00 95.81 116 PRO A C 1
ATOM 907 O O . PRO A 1 116 ? -16.363 0.319 2.237 1.00 95.81 116 PRO A O 1
ATOM 910 N N . PHE A 1 117 ? -15.055 0.794 3.989 1.00 96.56 117 PHE A N 1
ATOM 911 C CA . PHE A 1 117 ? -15.315 -0.470 4.675 1.00 96.56 117 PHE A CA 1
ATOM 912 C C . PHE A 1 117 ? -15.361 -0.298 6.192 1.00 96.56 117 PHE A C 1
ATOM 914 O O . PHE A 1 117 ? -14.784 0.634 6.751 1.00 96.56 117 PHE A O 1
ATOM 921 N N . LEU A 1 118 ? -16.070 -1.206 6.853 1.00 97.00 118 LEU A N 1
ATOM 922 C CA . LEU A 1 118 ? -16.194 -1.277 8.298 1.00 97.00 118 LEU A CA 1
ATOM 923 C C . LEU A 1 118 ? -15.101 -2.192 8.847 1.00 97.00 118 LEU A C 1
ATOM 925 O O . LEU A 1 118 ? -15.060 -3.385 8.532 1.00 97.00 118 LEU A O 1
ATOM 929 N N . LEU A 1 119 ? -14.220 -1.622 9.658 1.00 97.75 119 LEU A N 1
ATOM 930 C CA . LEU A 1 119 ? -13.165 -2.331 10.366 1.00 97.75 119 LEU A CA 1
ATOM 931 C C . LEU A 1 119 ? -13.645 -2.652 11.781 1.00 97.75 119 LEU A C 1
ATOM 933 O O . LEU A 1 119 ? -14.085 -1.746 12.487 1.00 97.75 119 LEU A O 1
ATOM 937 N N . ALA A 1 120 ? -13.513 -3.903 12.213 1.00 97.56 120 ALA A N 1
ATOM 938 C CA . ALA A 1 120 ? -13.815 -4.300 13.583 1.00 97.56 120 ALA A CA 1
ATOM 939 C C . ALA A 1 120 ? -12.596 -4.870 14.300 1.00 97.56 120 ALA A C 1
ATOM 941 O O . ALA A 1 120 ? -11.823 -5.646 13.737 1.00 97.56 120 ALA A O 1
ATOM 942 N N . ASP A 1 121 ? -12.459 -4.513 15.568 1.00 95.94 121 ASP A N 1
ATOM 943 C CA . ASP A 1 121 ? -11.583 -5.186 16.519 1.00 95.94 121 ASP A CA 1
ATOM 944 C C . ASP A 1 121 ? -12.425 -5.691 17.711 1.00 95.94 121 ASP A C 1
ATOM 946 O O . ASP A 1 121 ? -13.628 -5.423 17.769 1.00 95.94 121 ASP A O 1
ATOM 950 N N . PRO A 1 122 ? -11.850 -6.418 18.686 1.00 96.31 122 PRO A N 1
ATOM 951 C CA . PRO A 1 122 ? -12.613 -6.906 19.839 1.00 96.31 122 PRO A CA 1
ATOM 952 C C . PRO A 1 122 ? -13.295 -5.818 20.689 1.00 96.31 122 PRO A C 1
ATOM 954 O O . PRO A 1 122 ? -14.093 -6.147 21.562 1.00 96.31 122 PRO A O 1
ATOM 957 N N . SER A 1 123 ? -12.963 -4.540 20.490 1.00 95.44 123 SER A N 1
ATOM 958 C CA . SER A 1 123 ? -13.506 -3.409 21.244 1.00 95.44 123 SER A CA 1
ATOM 959 C C . SER A 1 123 ? -14.605 -2.634 20.512 1.00 95.44 123 SER A C 1
ATOM 961 O O . SER A 1 123 ? -15.282 -1.828 21.149 1.00 95.44 123 SER A O 1
ATOM 963 N N . GLY A 1 124 ? -14.800 -2.850 19.208 1.00 95.00 124 GLY A N 1
ATOM 964 C CA . GLY A 1 124 ? -15.872 -2.209 18.449 1.00 95.00 124 GLY A CA 1
ATOM 965 C C . GLY A 1 124 ? -15.614 -2.125 16.948 1.00 95.00 124 GLY A C 1
ATOM 966 O O . GLY A 1 124 ? -14.708 -2.758 16.410 1.00 95.00 124 GLY A O 1
ATOM 967 N N . GLU A 1 125 ? -16.418 -1.299 16.278 1.00 96.19 125 GLU A N 1
ATOM 968 C CA . GLU A 1 125 ? -16.400 -1.121 14.825 1.00 96.19 125 GLU A CA 1
ATOM 969 C C . GLU A 1 125 ? -16.181 0.350 14.441 1.00 96.19 125 GLU A C 1
ATOM 971 O O . GLU A 1 125 ? -16.672 1.263 15.110 1.00 96.19 125 GLU A O 1
ATOM 976 N N . VAL A 1 126 ? -15.440 0.594 13.360 1.00 95.81 126 VAL A N 1
ATOM 977 C CA . VAL A 1 126 ? -15.189 1.936 12.823 1.00 95.81 126 VAL A CA 1
ATOM 978 C C . VAL A 1 126 ? -15.163 1.912 11.301 1.00 95.81 126 VAL A C 1
ATOM 980 O O . VAL A 1 126 ? -14.596 1.010 10.683 1.00 95.81 126 VAL A O 1
ATOM 983 N N . TRP A 1 127 ? -15.769 2.919 10.677 1.00 96.25 127 TRP A N 1
ATOM 984 C CA . TRP A 1 127 ? -15.675 3.088 9.231 1.00 96.25 127 TRP A CA 1
ATOM 985 C C . TRP A 1 127 ? -14.291 3.592 8.830 1.00 96.25 127 TRP A C 1
ATOM 987 O O . TRP A 1 127 ? -13.709 4.452 9.490 1.00 96.25 127 TRP A O 1
ATOM 997 N N . VAL A 1 128 ? -13.788 3.088 7.710 1.00 96.25 128 VAL A N 1
ATOM 998 C CA . VAL A 1 128 ? -12.555 3.540 7.069 1.00 96.25 128 VAL A CA 1
ATOM 999 C C . VAL A 1 128 ? -12.912 4.093 5.696 1.00 96.25 128 VAL A C 1
ATOM 1001 O O . VAL A 1 128 ? -13.486 3.380 4.873 1.00 96.25 128 VAL A O 1
ATOM 1004 N N . ASP A 1 129 ? -12.579 5.359 5.447 1.00 95.06 129 ASP A N 1
ATOM 1005 C CA . ASP A 1 129 ? -12.601 5.946 4.107 1.00 95.06 129 ASP A CA 1
ATOM 1006 C C . ASP A 1 129 ? -11.224 5.776 3.446 1.00 95.06 129 ASP A C 1
ATOM 1008 O O . ASP A 1 129 ? -10.265 6.426 3.871 1.00 95.06 129 ASP A O 1
ATOM 1012 N N . PRO A 1 130 ? -11.081 4.935 2.406 1.00 94.06 130 PRO A N 1
ATOM 1013 C CA . PRO A 1 130 ? -9.823 4.773 1.689 1.00 94.06 130 PRO A CA 1
ATOM 1014 C C . PRO A 1 130 ? -9.508 5.933 0.730 1.00 94.06 130 PRO A C 1
ATOM 1016 O O . PRO A 1 130 ? -8.494 5.874 0.018 1.00 94.06 130 PRO A O 1
ATOM 1019 N N . ALA A 1 131 ? -10.344 6.976 0.656 1.00 91.19 131 ALA A N 1
ATOM 1020 C CA . ALA A 1 131 ? -10.097 8.136 -0.187 1.00 91.19 131 ALA A CA 1
ATOM 1021 C C . ALA A 1 131 ? -8.704 8.732 0.078 1.00 91.19 131 ALA A C 1
ATOM 1023 O O . ALA A 1 131 ? -8.329 9.132 1.179 1.00 91.19 131 ALA A O 1
ATOM 1024 N N . GLY A 1 132 ? -7.887 8.770 -0.976 1.00 84.19 132 GLY A N 1
ATOM 1025 C CA . GLY A 1 132 ? -6.526 9.295 -0.907 1.00 84.19 132 GLY A CA 1
ATOM 1026 C C . GLY A 1 132 ? -5.510 8.416 -0.160 1.00 84.19 132 GLY A C 1
ATOM 1027 O O . GLY A 1 132 ? -4.408 8.918 0.106 1.00 84.19 132 GLY A O 1
ATOM 1028 N N . ALA A 1 133 ? -5.836 7.148 0.128 1.00 86.69 133 ALA A N 1
ATOM 1029 C CA . ALA A 1 133 ? -4.887 6.146 0.613 1.00 86.69 133 ALA A CA 1
ATOM 1030 C C . ALA A 1 133 ? -3.629 6.075 -0.266 1.00 86.69 133 ALA A C 1
ATOM 1032 O O . ALA A 1 133 ? -3.678 6.305 -1.480 1.00 86.69 133 ALA A O 1
ATOM 1033 N N . ASP A 1 134 ? -2.484 5.752 0.337 1.00 82.06 134 ASP A N 1
ATOM 1034 C CA . ASP A 1 134 ? -1.295 5.382 -0.418 1.00 82.06 134 ASP A CA 1
ATOM 1035 C C . ASP A 1 134 ? -1.516 3.997 -1.017 1.00 82.06 134 ASP A C 1
ATOM 1037 O O . ASP A 1 134 ? -1.457 2.953 -0.367 1.00 82.06 134 ASP A O 1
ATOM 1041 N N . LYS A 1 135 ? -1.799 4.047 -2.309 1.00 70.69 135 LYS A N 1
ATOM 1042 C CA . LYS A 1 135 ? -2.273 2.940 -3.118 1.00 70.69 135 LYS A CA 1
ATOM 1043 C C . LYS A 1 135 ? -1.159 2.033 -3.642 1.00 70.69 135 LYS A C 1
ATOM 1045 O O . LYS A 1 135 ? -1.447 1.056 -4.324 1.00 70.69 135 LYS A O 1
ATOM 1050 N N . THR A 1 136 ? 0.114 2.354 -3.393 1.00 70.69 136 THR A N 1
ATOM 1051 C CA . THR A 1 136 ? 1.217 1.713 -4.134 1.00 70.69 136 THR A CA 1
ATOM 1052 C C . THR A 1 136 ? 2.319 1.143 -3.260 1.00 70.69 136 THR A C 1
ATOM 1054 O O . THR A 1 136 ? 2.905 0.114 -3.617 1.00 70.69 136 THR A O 1
ATOM 1057 N N . ARG A 1 137 ? 2.628 1.789 -2.132 1.00 73.12 137 ARG A N 1
ATOM 1058 C CA . ARG A 1 137 ? 3.857 1.509 -1.380 1.00 73.12 137 ARG A CA 1
ATOM 1059 C C . ARG A 1 137 ? 3.686 0.464 -0.281 1.00 73.12 137 ARG A C 1
ATOM 1061 O O . ARG A 1 137 ? 4.659 -0.224 0.028 1.00 73.12 137 ARG A O 1
ATOM 1068 N N . PHE A 1 138 ? 2.495 0.348 0.301 1.00 79.94 138 PHE A N 1
ATOM 1069 C CA . PHE A 1 138 ? 2.303 -0.340 1.584 1.00 79.94 138 PHE A CA 1
ATOM 1070 C C . PHE A 1 138 ? 1.492 -1.634 1.520 1.00 79.94 138 PHE A C 1
ATOM 1072 O O . PHE A 1 138 ? 1.369 -2.316 2.532 1.00 79.94 138 PHE A O 1
ATOM 1079 N N . LEU A 1 139 ? 0.997 -2.011 0.342 1.00 82.88 139 LEU A N 1
ATOM 1080 C CA . LEU A 1 139 ? 0.182 -3.218 0.156 1.00 82.88 139 LEU A CA 1
ATOM 1081 C C . LEU A 1 139 ? 0.961 -4.532 0.342 1.00 82.88 139 LEU A C 1
ATOM 1083 O O . LEU A 1 139 ? 0.362 -5.597 0.378 1.00 82.88 139 LEU A O 1
ATOM 1087 N N . GLY A 1 140 ? 2.290 -4.471 0.472 1.00 81.62 140 GLY A N 1
ATOM 1088 C CA . GLY A 1 140 ? 3.136 -5.661 0.532 1.00 81.62 140 GLY A CA 1
ATOM 1089 C C . GLY A 1 140 ? 3.384 -6.283 -0.849 1.00 81.62 140 GLY A C 1
ATOM 1090 O O . GLY A 1 140 ? 3.231 -5.597 -1.866 1.00 81.62 140 GLY A O 1
ATOM 1091 N N . PRO A 1 141 ? 3.854 -7.540 -0.907 1.00 81.19 141 PRO A N 1
ATOM 1092 C CA . PRO A 1 141 ? 4.023 -8.261 -2.166 1.00 81.19 141 PRO A CA 1
ATOM 1093 C C . PRO A 1 141 ? 2.658 -8.611 -2.774 1.00 81.19 141 PRO A C 1
ATOM 1095 O O . PRO A 1 141 ? 1.745 -8.985 -2.046 1.00 81.19 141 PRO A O 1
ATOM 1098 N N . GLY A 1 142 ? 2.523 -8.460 -4.092 1.00 85.94 142 GLY A N 1
ATOM 1099 C CA . GLY A 1 142 ? 1.337 -8.915 -4.822 1.00 85.94 142 GLY A CA 1
ATOM 1100 C C . GLY A 1 142 ? 1.442 -10.403 -5.125 1.00 85.94 142 GLY A C 1
ATOM 1101 O O . GLY A 1 142 ? 2.555 -10.932 -5.213 1.00 85.94 142 GLY A O 1
ATOM 1102 N N . SER A 1 143 ? 0.305 -11.068 -5.285 1.00 92.88 143 SER A N 1
ATOM 1103 C CA . SER A 1 143 ? 0.249 -12.442 -5.777 1.00 92.88 143 SER A CA 1
ATOM 1104 C C . SER A 1 143 ? 0.315 -12.473 -7.303 1.00 92.88 143 SER A C 1
ATOM 1106 O O . SER A 1 143 ? -0.025 -11.499 -7.979 1.00 92.88 143 SER A O 1
ATOM 1108 N N . GLU A 1 144 ? 0.767 -13.601 -7.847 1.00 95.12 144 GLU A N 1
ATOM 1109 C CA . GLU A 1 144 ? 0.604 -13.911 -9.265 1.00 95.12 144 GLU A CA 1
ATOM 1110 C C . GLU A 1 144 ? -0.831 -14.429 -9.478 1.00 95.12 144 GLU A C 1
ATOM 1112 O O . GLU A 1 144 ? -1.195 -15.439 -8.869 1.00 95.12 144 GLU A O 1
ATOM 1117 N N . PRO A 1 145 ? -1.677 -13.719 -10.247 1.00 95.06 145 PRO A N 1
ATOM 1118 C CA . PRO A 1 145 ? -3.085 -14.075 -10.402 1.00 95.06 145 PRO A CA 1
ATOM 1119 C C . PRO A 1 145 ? -3.303 -15.196 -11.426 1.00 95.06 145 PRO A C 1
ATOM 1121 O O . PRO A 1 145 ? -2.551 -15.326 -12.394 1.00 95.06 145 PRO A O 1
ATOM 1124 N N . THR A 1 146 ? -4.383 -15.964 -11.258 1.00 94.75 146 THR A N 1
ATOM 1125 C CA . THR A 1 146 ? -4.859 -16.912 -12.280 1.00 94.75 146 THR A CA 1
ATOM 1126 C C . THR A 1 146 ? -5.476 -16.178 -13.483 1.00 94.75 146 THR A C 1
ATOM 1128 O O . THR A 1 146 ? -5.830 -15.000 -13.371 1.00 94.75 146 THR A O 1
ATOM 1131 N N . PRO A 1 147 ? -5.657 -16.838 -14.644 1.00 93.12 147 PRO A N 1
ATOM 1132 C CA . PRO A 1 147 ? -6.313 -16.230 -15.805 1.00 93.12 147 PRO A CA 1
ATOM 1133 C C . PRO A 1 147 ? -7.711 -15.664 -15.510 1.00 93.12 147 PRO A C 1
ATOM 1135 O O . PRO A 1 147 ? -8.058 -14.586 -15.997 1.00 93.12 147 PRO A O 1
ATOM 1138 N N . GLU A 1 148 ? -8.493 -16.349 -14.676 1.00 92.12 148 GLU A N 1
ATOM 1139 C CA . GLU A 1 148 ? -9.826 -15.909 -14.253 1.00 92.12 148 GLU A CA 1
ATOM 1140 C C . GLU A 1 148 ? -9.730 -14.629 -13.418 1.00 92.12 148 GLU A C 1
ATOM 1142 O O . GLU A 1 148 ? -10.411 -13.645 -13.706 1.00 92.12 148 GLU A O 1
ATOM 1147 N N . GLN A 1 149 ? -8.802 -14.598 -12.454 1.00 93.50 149 GLN A N 1
ATOM 1148 C CA . GLN A 1 149 ? -8.541 -13.414 -11.635 1.00 93.50 149 GLN A CA 1
ATOM 1149 C C . GLN A 1 149 ? -8.059 -12.228 -12.477 1.00 93.50 149 GLN A C 1
ATOM 1151 O O . GLN A 1 149 ? -8.450 -11.097 -12.208 1.00 93.50 149 GLN A O 1
ATOM 1156 N N . ILE A 1 150 ? -7.250 -12.460 -13.516 1.00 94.56 150 ILE A N 1
ATOM 1157 C CA . ILE A 1 150 ? -6.830 -11.407 -14.454 1.00 94.56 150 ILE A CA 1
ATOM 1158 C C . ILE A 1 150 ? -8.045 -10.837 -15.192 1.00 94.56 150 ILE A C 1
ATOM 1160 O O . ILE A 1 150 ? -8.179 -9.615 -15.293 1.00 94.56 150 ILE A O 1
ATOM 1164 N N . SER A 1 151 ? -8.936 -11.698 -15.692 1.00 92.69 151 SER A N 1
ATOM 1165 C CA . SER A 1 151 ? -10.147 -11.270 -16.400 1.00 92.69 151 SER A CA 1
ATOM 1166 C C . SER A 1 151 ? -11.054 -10.434 -15.495 1.00 92.69 151 SER A C 1
ATOM 1168 O O . SER A 1 151 ? -11.414 -9.308 -15.853 1.00 92.69 151 SER A O 1
ATOM 1170 N N . ASP A 1 152 ? -11.350 -10.923 -14.293 1.00 93.00 152 ASP A N 1
ATOM 1171 C CA . ASP A 1 152 ? -12.203 -10.218 -13.337 1.00 93.00 152 ASP A CA 1
ATOM 1172 C C . ASP A 1 152 ? -11.564 -8.912 -12.855 1.00 93.00 152 ASP A C 1
ATOM 1174 O O . ASP A 1 152 ? -12.204 -7.859 -12.906 1.00 93.00 152 ASP A O 1
ATOM 1178 N N . ALA A 1 153 ? -10.279 -8.932 -12.486 1.00 94.44 153 ALA A N 1
ATOM 1179 C CA . ALA A 1 153 ? -9.554 -7.733 -12.079 1.00 94.44 153 ALA A CA 1
ATOM 1180 C C . ALA A 1 153 ? -9.496 -6.693 -13.202 1.00 94.44 153 ALA A C 1
ATOM 1182 O O . ALA A 1 153 ? -9.634 -5.500 -12.936 1.00 94.44 153 ALA A O 1
ATOM 1183 N N . SER A 1 154 ? -9.324 -7.117 -14.459 1.00 94.56 154 SER A N 1
ATOM 1184 C CA . SER A 1 154 ? -9.306 -6.198 -15.601 1.00 94.56 154 SER A CA 1
ATOM 1185 C C . SER A 1 154 ? -10.642 -5.490 -15.801 1.00 94.56 154 SER A C 1
ATOM 1187 O O . SER A 1 154 ? -10.656 -4.279 -16.025 1.00 94.56 154 SER A O 1
ATOM 1189 N N . ARG A 1 155 ? -11.751 -6.220 -15.629 1.00 93.69 155 ARG A N 1
ATOM 1190 C CA . ARG A 1 155 ? -13.114 -5.688 -15.694 1.00 93.69 155 ARG A CA 1
ATOM 1191 C C . ARG A 1 155 ? -13.369 -4.717 -14.549 1.00 93.69 155 ARG A C 1
ATOM 1193 O O . ARG A 1 155 ? -13.807 -3.600 -14.785 1.00 93.69 155 ARG A O 1
ATOM 1200 N N . ILE A 1 156 ? -13.038 -5.113 -13.319 1.00 94.69 156 ILE A N 1
ATOM 1201 C CA . ILE A 1 156 ? -13.241 -4.279 -12.129 1.00 94.69 156 ILE A CA 1
ATOM 1202 C C . ILE A 1 156 ? -12.393 -3.009 -12.210 1.00 94.69 156 ILE A C 1
ATOM 1204 O O . ILE A 1 156 ? -12.871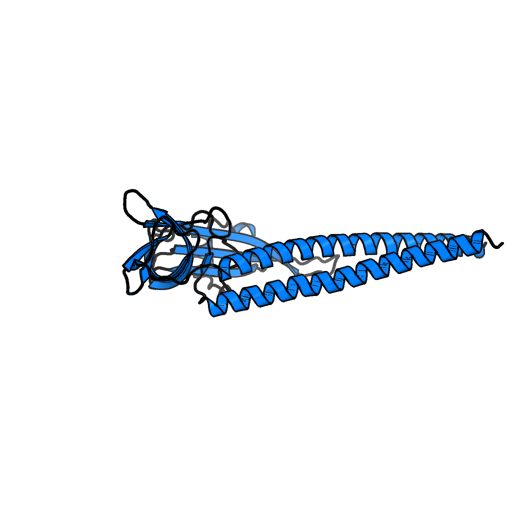 -1.940 -11.852 1.00 94.69 156 ILE A O 1
ATOM 1208 N N . LEU A 1 157 ? -11.146 -3.085 -12.681 1.00 94.69 157 LEU A N 1
ATOM 1209 C CA . LEU A 1 157 ? -10.213 -1.953 -12.739 1.00 94.69 157 LEU A CA 1
ATOM 1210 C C . LEU A 1 157 ? -10.314 -1.111 -14.018 1.00 94.69 157 LEU A C 1
ATOM 1212 O O . LEU A 1 157 ? -9.563 -0.139 -14.155 1.00 94.69 157 LEU A O 1
ATOM 1216 N N . ASP A 1 158 ? -11.197 -1.468 -14.951 1.00 94.06 158 ASP A N 1
ATOM 1217 C CA . ASP A 1 158 ? -11.284 -0.866 -16.285 1.00 94.06 158 ASP A CA 1
ATOM 1218 C C . ASP A 1 158 ? -9.917 -0.866 -17.004 1.00 94.06 158 ASP A C 1
ATOM 1220 O O . ASP A 1 158 ? -9.459 0.160 -17.522 1.00 94.06 158 ASP A O 1
ATOM 1224 N N . LEU A 1 159 ? -9.186 -1.984 -16.948 1.00 92.12 159 LEU A N 1
ATOM 1225 C CA . LEU A 1 159 ? -7.901 -2.161 -17.631 1.00 92.12 159 LEU A CA 1
ATOM 1226 C C . LEU A 1 159 ? -8.132 -2.800 -19.010 1.00 92.12 159 LEU A C 1
ATOM 1228 O O . LEU A 1 159 ? -8.483 -3.978 -19.065 1.00 92.12 159 LEU A O 1
ATOM 1232 N N . PRO A 1 160 ? -7.899 -2.080 -20.125 1.00 90.62 160 PRO A N 1
ATOM 1233 C CA . PRO A 1 160 ? -8.151 -2.591 -21.471 1.00 90.62 160 PRO A CA 1
ATOM 1234 C C . PRO A 1 160 ? -7.023 -3.533 -21.919 1.00 90.62 160 PRO A C 1
ATOM 1236 O O . PRO A 1 160 ? -6.184 -3.176 -22.748 1.00 90.62 160 PRO A O 1
ATOM 1239 N N . LEU A 1 161 ? -6.976 -4.741 -21.346 1.00 89.31 161 LEU A N 1
ATOM 1240 C CA . LEU A 1 161 ? -5.918 -5.725 -21.617 1.00 89.31 161 LEU A CA 1
ATOM 1241 C C . LEU A 1 161 ? -5.859 -6.158 -23.089 1.00 89.31 161 LEU A C 1
ATOM 1243 O O . LEU A 1 161 ? -4.818 -6.623 -23.541 1.00 89.31 161 LEU A O 1
ATOM 1247 N N . GLU A 1 162 ? -6.926 -5.947 -23.859 1.00 86.25 162 GLU A N 1
ATOM 1248 C CA . GLU A 1 162 ? -6.969 -6.177 -25.309 1.00 86.25 162 GLU A CA 1
ATOM 1249 C C . GLU A 1 162 ? -5.849 -5.432 -26.059 1.00 86.25 162 GLU A C 1
ATOM 1251 O O . GLU A 1 162 ? -5.281 -5.956 -27.019 1.00 86.25 162 GLU A O 1
ATOM 1256 N N . GLY A 1 163 ? -5.452 -4.249 -25.572 1.00 80.94 163 GLY A N 1
ATOM 1257 C CA . GLY A 1 163 ? -4.361 -3.454 -26.146 1.00 80.94 163 GLY A CA 1
ATOM 1258 C C . GLY A 1 163 ? -2.966 -4.079 -26.006 1.00 80.94 163 GLY A C 1
ATOM 1259 O O . GLY A 1 163 ? -2.008 -3.575 -26.594 1.00 80.94 163 GLY A O 1
ATOM 1260 N N . LEU A 1 164 ? -2.822 -5.172 -25.249 1.00 84.19 164 LEU A N 1
ATOM 1261 C CA . LEU A 1 164 ? -1.563 -5.912 -25.109 1.00 84.19 164 LEU A CA 1
ATOM 1262 C C . LEU A 1 164 ? -1.238 -6.775 -26.337 1.00 84.19 164 LEU A C 1
ATOM 1264 O O . LEU A 1 164 ? -0.069 -7.102 -26.571 1.00 84.19 164 LEU A O 1
ATOM 1268 N N . GLY A 1 165 ? -2.248 -7.141 -27.132 1.00 81.81 165 GLY A N 1
ATOM 1269 C CA . GLY A 1 165 ? -2.084 -8.029 -28.280 1.00 81.81 165 GLY A CA 1
ATOM 1270 C C . GLY A 1 165 ? -1.409 -9.354 -27.901 1.00 81.81 165 GLY A C 1
ATOM 1271 O O . GLY A 1 165 ? -1.808 -10.022 -26.954 1.00 81.81 165 GLY A O 1
ATOM 1272 N N . ARG A 1 166 ? -0.366 -9.742 -28.649 1.00 81.56 166 ARG A N 1
ATOM 1273 C CA . ARG A 1 166 ? 0.406 -10.985 -28.428 1.00 81.56 166 ARG A CA 1
ATOM 1274 C C . ARG A 1 166 ? 1.655 -10.797 -27.557 1.00 81.56 166 ARG A C 1
ATOM 1276 O O . ARG A 1 166 ? 2.509 -11.684 -27.521 1.00 81.56 166 ARG A O 1
ATOM 1283 N N . LYS A 1 167 ? 1.824 -9.642 -26.906 1.00 86.81 167 LYS A N 1
ATOM 1284 C CA . LYS A 1 167 ? 3.011 -9.396 -26.079 1.00 86.81 167 LYS A CA 1
ATOM 1285 C C . LYS A 1 167 ? 2.975 -10.276 -24.824 1.00 86.81 167 LYS A C 1
ATOM 1287 O O . LYS A 1 167 ? 1.915 -10.545 -24.267 1.00 86.81 167 LYS A O 1
ATOM 1292 N N . ARG A 1 168 ? 4.147 -10.711 -24.353 1.00 90.19 168 ARG A N 1
ATOM 1293 C CA . ARG A 1 168 ? 4.252 -11.450 -23.084 1.00 90.19 168 ARG A CA 1
ATOM 1294 C C . ARG A 1 168 ? 4.025 -10.474 -21.935 1.00 90.19 168 ARG A C 1
ATOM 1296 O O . ARG A 1 168 ? 4.744 -9.484 -21.847 1.00 90.19 168 ARG A O 1
ATOM 1303 N N . ALA A 1 169 ? 3.070 -10.767 -21.060 1.00 92.88 169 ALA A N 1
ATOM 1304 C CA . ALA A 1 169 ? 2.738 -9.934 -19.911 1.00 92.88 169 ALA A CA 1
ATOM 1305 C C . ALA A 1 169 ? 2.951 -10.687 -18.590 1.00 92.88 169 ALA A C 1
ATOM 1307 O O . ALA A 1 169 ? 2.843 -11.912 -18.535 1.00 92.88 169 ALA A O 1
ATOM 1308 N N . ARG A 1 170 ? 3.272 -9.940 -17.536 1.00 94.62 170 ARG A N 1
ATOM 1309 C CA . ARG A 1 170 ? 3.311 -10.390 -16.142 1.00 94.62 170 ARG A CA 1
ATOM 1310 C C . ARG A 1 170 ? 2.330 -9.559 -15.343 1.00 94.62 170 ARG A C 1
ATOM 1312 O O . ARG A 1 170 ? 2.243 -8.346 -15.538 1.00 94.62 170 ARG A O 1
ATOM 1319 N N . TYR A 1 171 ? 1.642 -10.216 -14.424 1.00 94.94 171 TYR A N 1
ATOM 1320 C CA . TYR A 1 171 ? 0.593 -9.614 -13.622 1.00 94.94 171 TYR A CA 1
ATOM 1321 C C . TYR A 1 171 ? 0.942 -9.749 -12.146 1.00 94.94 171 TYR A C 1
ATOM 1323 O O . TYR A 1 171 ? 1.425 -10.787 -11.701 1.00 94.94 171 TYR A O 1
ATOM 1331 N N . GLN A 1 172 ? 0.691 -8.690 -11.390 1.00 95.62 172 GLN A N 1
ATOM 1332 C CA . GLN A 1 172 ? 0.691 -8.725 -9.934 1.00 95.62 172 GLN A CA 1
ATOM 1333 C C . GLN A 1 172 ? -0.644 -8.189 -9.448 1.00 95.62 172 GLN A C 1
ATOM 1335 O O . GLN A 1 172 ? -1.067 -7.109 -9.874 1.00 95.62 172 GLN A O 1
ATOM 1340 N N . LEU A 1 173 ? -1.287 -8.942 -8.563 1.00 95.38 173 LEU A N 1
ATOM 1341 C CA . LEU A 1 173 ? -2.591 -8.625 -8.007 1.00 95.38 173 LEU A CA 1
ATOM 1342 C C . LEU A 1 173 ? -2.477 -8.421 -6.493 1.00 95.38 173 LEU A C 1
ATOM 1344 O O . LEU A 1 173 ? -1.767 -9.145 -5.797 1.00 95.38 173 LEU A O 1
ATOM 1348 N N . TRP A 1 174 ? -3.173 -7.412 -5.985 1.00 94.81 174 TRP A N 1
ATOM 1349 C CA . TRP A 1 174 ? -3.393 -7.208 -4.558 1.00 94.81 174 TRP A CA 1
ATOM 1350 C C . TRP A 1 174 ? -4.884 -7.082 -4.329 1.00 94.81 174 TRP A C 1
ATOM 1352 O O . TRP A 1 174 ? -5.535 -6.267 -4.984 1.00 94.81 174 TRP A O 1
ATOM 1362 N N . GLU A 1 175 ? -5.395 -7.831 -3.364 1.00 94.06 175 GLU A N 1
ATOM 1363 C CA . GLU A 1 175 ? -6.789 -7.784 -2.953 1.00 94.06 175 GLU A CA 1
ATOM 1364 C C . GLU A 1 175 ? -6.862 -7.675 -1.435 1.00 94.06 175 GLU A C 1
ATOM 1366 O O . GLU A 1 175 ? -6.055 -8.280 -0.731 1.00 94.06 175 GLU A O 1
ATOM 1371 N N . LEU A 1 176 ? -7.818 -6.890 -0.945 1.00 94.12 176 LEU A N 1
ATOM 1372 C CA . LEU A 1 176 ? -8.295 -6.957 0.432 1.00 94.12 176 LEU A CA 1
ATOM 1373 C C . LEU A 1 176 ? -9.804 -7.146 0.368 1.00 94.12 176 LEU A C 1
ATOM 1375 O O . LEU A 1 176 ? -10.503 -6.346 -0.265 1.00 94.12 176 LEU A O 1
ATOM 1379 N N . ARG A 1 177 ? -10.292 -8.203 1.003 1.00 94.56 177 ARG A N 1
ATOM 1380 C CA . ARG A 1 177 ? -11.685 -8.640 0.967 1.00 94.56 177 ARG A CA 1
ATOM 1381 C C . ARG A 1 177 ? -12.317 -8.578 2.347 1.00 94.56 177 ARG A C 1
ATOM 1383 O O . ARG A 1 177 ? -11.648 -8.525 3.379 1.00 94.56 177 ARG A O 1
ATOM 1390 N N . GLN A 1 178 ? -13.643 -8.594 2.366 1.00 95.56 178 GLN A N 1
ATOM 1391 C CA . GLN A 1 178 ? -14.391 -8.842 3.588 1.00 95.56 178 GLN A CA 1
ATOM 1392 C C . GLN A 1 178 ? -13.927 -10.158 4.232 1.00 95.56 178 GLN A C 1
ATOM 1394 O O . GLN A 1 178 ? -13.835 -11.186 3.569 1.00 95.56 178 GLN A O 1
ATOM 1399 N N . GLY A 1 179 ? -13.654 -10.115 5.533 1.00 95.81 179 GLY A N 1
ATOM 1400 C CA . GLY A 1 179 ? -13.069 -11.211 6.299 1.00 95.81 179 GLY A CA 1
ATOM 1401 C C . GLY A 1 179 ? -11.555 -11.094 6.496 1.00 95.81 179 GLY A C 1
ATOM 1402 O O . GLY A 1 179 ? -11.029 -11.723 7.415 1.00 95.81 179 GLY A O 1
ATOM 1403 N N . ASP A 1 180 ? -10.854 -10.255 5.731 1.00 95.38 180 ASP A N 1
ATOM 1404 C CA . ASP A 1 180 ? -9.410 -10.091 5.901 1.00 95.38 180 ASP A CA 1
ATOM 1405 C C . ASP A 1 180 ? -9.076 -9.280 7.151 1.00 95.38 180 ASP A C 1
ATOM 1407 O O . ASP A 1 180 ? -9.726 -8.284 7.476 1.00 95.38 180 ASP A O 1
ATOM 1411 N N . THR A 1 181 ? -8.010 -9.685 7.842 1.00 96.38 181 THR A N 1
ATOM 1412 C CA . THR A 1 181 ? -7.399 -8.864 8.891 1.00 96.38 181 THR A CA 1
ATOM 1413 C C . THR A 1 181 ? -6.446 -7.862 8.260 1.00 96.38 181 THR A C 1
ATOM 1415 O O . THR A 1 181 ? -5.484 -8.242 7.593 1.00 96.38 181 THR A O 1
ATOM 1418 N N . VAL A 1 182 ? -6.673 -6.579 8.521 1.00 95.81 182 VAL A N 1
ATOM 1419 C CA . VAL A 1 182 ? -5.890 -5.475 7.969 1.00 95.81 182 VAL A CA 1
ATOM 1420 C C . VAL A 1 182 ? -5.373 -4.553 9.066 1.00 95.81 182 VAL A C 1
ATOM 1422 O O . VAL A 1 182 ? -5.925 -4.464 10.164 1.00 95.81 182 VAL A O 1
ATOM 1425 N N . THR A 1 183 ? -4.291 -3.854 8.750 1.00 95.31 183 THR A N 1
ATOM 1426 C CA . THR A 1 183 ? -3.732 -2.771 9.553 1.00 95.31 183 THR A CA 1
ATOM 1427 C C . THR A 1 183 ? -3.987 -1.449 8.828 1.00 95.31 183 THR A C 1
ATOM 1429 O O . THR A 1 183 ? -3.649 -1.305 7.647 1.00 95.31 183 THR A O 1
ATOM 1432 N N . VAL A 1 184 ? -4.575 -0.481 9.532 1.00 94.88 184 VAL A N 1
ATOM 1433 C CA . VAL A 1 184 ? -4.957 0.834 9.004 1.00 94.88 184 VAL A CA 1
ATOM 1434 C C . VAL A 1 184 ? -4.241 1.937 9.776 1.00 94.88 184 VAL A C 1
ATOM 1436 O O . VAL A 1 184 ? -4.327 1.994 11.001 1.00 94.88 184 VAL A O 1
ATOM 1439 N N . TYR A 1 185 ? -3.567 2.834 9.057 1.00 94.12 185 TYR A N 1
ATOM 1440 C CA . TYR A 1 185 ? -2.995 4.065 9.600 1.00 94.12 185 TYR A CA 1
ATOM 1441 C C . TYR A 1 185 ? -3.734 5.264 9.027 1.00 94.12 185 TYR A C 1
ATOM 1443 O O . TYR A 1 185 ? -3.697 5.467 7.815 1.00 94.12 185 TYR A O 1
ATOM 1451 N N . GLY A 1 186 ? -4.357 6.076 9.874 1.00 93.50 186 GLY A N 1
ATOM 1452 C CA . GLY A 1 186 ? -5.130 7.232 9.421 1.00 93.50 186 GLY A CA 1
ATOM 1453 C C . GLY A 1 186 ? -5.450 8.218 10.537 1.00 93.50 186 GLY A C 1
ATOM 1454 O O . GLY A 1 186 ? -5.110 7.986 11.698 1.00 93.50 186 GLY A O 1
ATOM 1455 N N . ALA A 1 187 ? -6.081 9.331 10.178 1.00 92.69 187 ALA A N 1
ATOM 1456 C CA . ALA A 1 187 ? -6.614 10.292 11.138 1.00 92.69 187 ALA A CA 1
ATOM 1457 C C . ALA A 1 187 ? -8.033 9.901 11.542 1.00 92.69 187 ALA A C 1
ATOM 1459 O O . ALA A 1 187 ? -8.787 9.363 10.733 1.00 92.69 187 ALA A O 1
ATOM 1460 N N . VAL A 1 188 ? -8.401 10.201 12.784 1.00 93.19 188 VAL A N 1
ATOM 1461 C CA . VAL A 1 188 ? -9.751 9.963 13.297 1.00 93.19 188 VAL A CA 1
ATOM 1462 C C . VAL A 1 188 ? -10.553 11.242 13.140 1.00 93.19 188 VAL A C 1
ATOM 1464 O O . VAL A 1 188 ? -10.174 12.273 13.692 1.00 93.19 188 VAL A O 1
ATOM 1467 N N . ARG A 1 189 ? -11.683 11.177 12.441 1.00 90.56 189 ARG A N 1
ATOM 1468 C CA . ARG A 1 189 ? -12.586 12.313 12.266 1.00 90.56 189 ARG A CA 1
ATOM 1469 C C . ARG A 1 189 ? -13.968 11.994 12.803 1.00 90.56 189 ARG A C 1
ATOM 1471 O O . ARG A 1 189 ? -14.508 10.916 12.574 1.00 90.56 189 ARG A O 1
ATOM 1478 N N . GLY A 1 190 ? -14.533 12.948 13.536 1.00 86.94 190 GLY A N 1
ATOM 1479 C CA . GLY A 1 190 ? -15.933 12.897 13.934 1.00 86.94 190 GLY A CA 1
ATOM 1480 C C . GLY A 1 190 ? -16.829 13.199 12.737 1.00 86.94 190 GLY A C 1
ATOM 1481 O O . GLY A 1 190 ? -16.621 14.192 12.039 1.00 86.94 190 GLY A O 1
ATOM 1482 N N . THR A 1 191 ? -17.828 12.358 12.520 1.00 80.88 191 THR A N 1
ATOM 1483 C CA . THR A 1 191 ? -18.921 12.567 11.572 1.00 80.88 191 THR A CA 1
ATOM 1484 C C . THR A 1 191 ? -20.232 12.682 12.351 1.00 80.88 191 THR A C 1
ATOM 1486 O O . THR A 1 191 ? -20.305 12.316 13.525 1.00 80.88 191 THR A O 1
ATOM 1489 N N . GLY A 1 192 ? -21.303 13.168 11.718 1.00 75.00 192 GLY A N 1
ATOM 1490 C CA . GLY A 1 192 ? -22.627 13.214 12.357 1.00 75.00 192 GLY A CA 1
ATOM 1491 C C . GLY A 1 192 ? -23.169 11.837 12.779 1.00 75.00 192 GLY A C 1
ATOM 1492 O O . GLY A 1 192 ? -24.087 11.773 13.587 1.00 75.00 192 GLY A O 1
ATOM 1493 N N . ALA A 1 193 ? -22.586 10.747 12.263 1.00 73.06 193 ALA A N 1
ATOM 1494 C CA . ALA A 1 193 ? -22.965 9.363 12.542 1.00 73.06 193 ALA A CA 1
ATOM 1495 C C . ALA A 1 193 ? -21.967 8.615 13.452 1.00 73.06 193 ALA A C 1
ATOM 1497 O O . ALA A 1 193 ? -22.158 7.427 13.706 1.00 73.06 193 ALA A O 1
ATOM 1498 N N . GLY A 1 194 ? -20.903 9.271 13.935 1.00 83.31 194 GLY A N 1
ATOM 1499 C CA . GLY A 1 194 ? -19.908 8.652 14.815 1.00 83.31 194 GLY A CA 1
ATOM 1500 C C . GLY A 1 194 ? -18.476 9.074 14.502 1.00 83.31 194 GLY A C 1
ATOM 1501 O O . GLY A 1 194 ? -18.179 10.254 14.335 1.00 83.31 194 GLY A O 1
ATOM 1502 N N . VAL A 1 195 ? -17.565 8.105 14.466 1.00 89.50 195 VAL A N 1
ATOM 1503 C CA . VAL A 1 195 ? -16.148 8.318 14.146 1.00 89.50 195 VAL A CA 1
ATOM 1504 C C . VAL A 1 195 ? -15.773 7.522 12.904 1.00 89.50 195 VAL A C 1
ATOM 1506 O O . VAL A 1 195 ? -16.264 6.414 12.696 1.00 89.50 195 VAL A O 1
ATOM 1509 N N . GLN A 1 196 ? -14.891 8.090 12.091 1.00 93.56 196 GLN A N 1
ATOM 1510 C CA . GLN A 1 196 ? -14.368 7.480 10.875 1.00 93.56 196 GLN A CA 1
ATOM 1511 C C . GLN A 1 196 ? -12.853 7.668 10.813 1.00 93.56 196 GLN A C 1
ATOM 1513 O O . GLN A 1 196 ? -12.317 8.654 11.325 1.00 93.56 196 GLN A O 1
ATOM 1518 N N . VAL A 1 197 ? -12.161 6.715 10.196 1.00 94.69 197 VAL A N 1
ATOM 1519 C CA . VAL A 1 197 ? -10.736 6.818 9.888 1.00 94.69 197 VAL A CA 1
ATOM 1520 C C . VAL A 1 197 ? -10.569 7.235 8.436 1.00 94.69 197 VAL A C 1
ATOM 1522 O O . VAL A 1 197 ? -11.084 6.577 7.537 1.00 94.69 197 VAL A O 1
ATOM 1525 N N . GLU A 1 198 ? -9.834 8.314 8.210 1.00 93.75 198 GLU A N 1
ATOM 1526 C CA . GLU A 1 198 ? -9.611 8.889 6.884 1.00 93.75 198 GLU A CA 1
ATOM 1527 C C . GLU A 1 198 ? -8.153 9.326 6.700 1.00 93.75 198 GLU A C 1
ATOM 1529 O O . GLU A 1 198 ? -7.281 9.122 7.557 1.00 93.75 198 GLU A O 1
ATOM 1534 N N . LYS A 1 199 ? -7.868 9.942 5.552 1.00 92.00 199 LYS A N 1
ATOM 1535 C CA . LYS A 1 199 ? -6.540 10.462 5.255 1.00 92.00 199 LYS A CA 1
ATOM 1536 C C . LYS A 1 199 ? -6.134 11.604 6.191 1.00 92.00 199 LYS A C 1
ATOM 1538 O O . LYS A 1 199 ? -6.823 12.620 6.232 1.00 92.00 199 LYS A O 1
ATOM 1543 N N . PRO A 1 200 ? -4.977 11.501 6.878 1.00 89.00 200 PRO A N 1
ATOM 1544 C CA . PRO A 1 200 ? -4.476 12.599 7.689 1.00 89.00 200 PRO A CA 1
ATOM 1545 C C . PRO A 1 200 ? -4.068 13.792 6.806 1.00 89.00 200 PRO A C 1
ATOM 1547 O O . PRO A 1 200 ? -3.559 13.589 5.699 1.00 89.00 200 PRO A O 1
ATOM 1550 N N . PRO A 1 201 ? -4.187 15.043 7.297 1.00 83.38 201 PRO A N 1
ATOM 1551 C CA . PRO A 1 201 ? -3.706 16.224 6.572 1.00 83.38 201 PRO A CA 1
ATOM 1552 C C . PRO A 1 201 ? -2.208 16.154 6.252 1.00 83.38 201 PRO A C 1
ATOM 1554 O O . PRO A 1 201 ? -1.750 16.651 5.224 1.00 83.38 201 PRO A O 1
ATOM 1557 N N . GLN A 1 202 ? -1.437 15.525 7.145 1.00 79.19 202 GLN A N 1
ATOM 1558 C CA . GLN A 1 202 ? -0.006 15.311 6.995 1.00 79.19 202 GLN A CA 1
ATOM 1559 C C . GLN A 1 202 ? 0.299 13.813 7.062 1.00 79.19 202 GLN A C 1
ATOM 1561 O O . GLN A 1 202 ? 0.217 13.202 8.122 1.00 79.19 202 GLN A O 1
ATOM 1566 N N . GLY A 1 203 ? 0.674 13.230 5.923 1.00 78.69 203 GLY A N 1
ATOM 1567 C CA . GLY A 1 203 ? 1.086 11.828 5.824 1.00 78.69 203 GLY A CA 1
ATOM 1568 C C . GLY A 1 203 ? 0.179 10.976 4.932 1.00 78.69 203 GLY A C 1
ATOM 1569 O O . GLY A 1 203 ? -0.810 11.466 4.380 1.00 78.69 203 GLY A O 1
ATOM 1570 N N . PRO A 1 204 ? 0.545 9.704 4.715 1.00 86.44 204 PRO A N 1
ATOM 1571 C CA . PRO A 1 204 ? -0.288 8.777 3.967 1.00 86.44 204 PRO A CA 1
ATOM 1572 C C . PRO A 1 204 ? -1.362 8.151 4.861 1.00 86.44 204 PRO A C 1
ATOM 1574 O O . PRO A 1 204 ? -1.104 7.820 6.015 1.00 86.44 204 PRO A O 1
ATOM 1577 N N . LEU A 1 205 ? -2.536 7.901 4.283 1.00 92.00 205 LEU A N 1
ATOM 1578 C CA . LEU A 1 205 ? -3.421 6.849 4.774 1.00 92.00 205 LEU A CA 1
ATOM 1579 C C . LEU A 1 205 ? -2.882 5.514 4.275 1.00 92.00 205 LEU A C 1
ATOM 1581 O O . LEU A 1 205 ? -2.654 5.355 3.076 1.00 92.00 205 LEU A O 1
ATOM 1585 N N . VAL A 1 206 ? -2.654 4.573 5.180 1.00 93.19 206 VAL A N 1
ATOM 1586 C CA . VAL A 1 206 ? -2.120 3.252 4.839 1.00 93.19 206 VAL A CA 1
ATOM 1587 C C . VAL A 1 206 ? -3.148 2.200 5.193 1.00 93.19 206 VAL A C 1
ATOM 1589 O O . VAL A 1 206 ? -3.611 2.161 6.324 1.00 93.19 206 VAL A O 1
ATOM 1592 N N . ILE A 1 207 ? -3.476 1.340 4.235 1.00 93.88 207 ILE A N 1
ATOM 1593 C CA . ILE A 1 207 ? -4.343 0.178 4.426 1.00 93.88 207 ILE A CA 1
ATOM 1594 C C . ILE A 1 207 ? -3.571 -1.017 3.874 1.00 93.88 207 ILE A C 1
ATOM 1596 O O . ILE A 1 207 ? -3.129 -0.987 2.725 1.00 93.88 207 ILE A O 1
ATOM 1600 N N . THR A 1 208 ? -3.327 -2.030 4.701 1.00 93.56 208 THR A N 1
ATOM 1601 C CA . THR A 1 208 ? -2.481 -3.168 4.323 1.00 93.56 208 THR A CA 1
ATOM 1602 C C . THR A 1 208 ? -2.877 -4.442 5.057 1.00 93.56 208 THR A C 1
ATOM 1604 O O . THR A 1 208 ? -3.274 -4.384 6.216 1.00 93.56 208 THR A O 1
ATOM 1607 N N . GLY A 1 209 ? -2.720 -5.598 4.410 1.00 92.12 209 GLY A N 1
ATOM 1608 C CA . GLY A 1 209 ? -2.828 -6.905 5.073 1.00 92.12 209 GLY A CA 1
ATOM 1609 C C . GLY A 1 209 ? -1.617 -7.238 5.957 1.00 92.12 209 GLY A C 1
ATOM 1610 O O . GLY A 1 209 ? -1.649 -8.182 6.743 1.00 92.12 209 GLY A O 1
ATOM 1611 N N . LEU A 1 210 ? -0.530 -6.464 5.858 1.00 90.62 210 LEU A N 1
ATOM 1612 C CA . LEU A 1 210 ? 0.648 -6.651 6.701 1.00 90.62 210 LEU A CA 1
ATOM 1613 C C . LEU A 1 210 ? 0.364 -6.239 8.151 1.00 90.62 210 LEU A C 1
ATOM 1615 O O . LEU A 1 210 ? -0.384 -5.301 8.423 1.00 90.62 210 LEU A O 1
ATOM 1619 N N . ASP A 1 211 ? 1.014 -6.905 9.103 1.00 90.25 211 ASP A N 1
ATOM 1620 C CA . ASP A 1 211 ? 1.098 -6.395 10.471 1.00 90.25 211 ASP A CA 1
ATOM 1621 C C . ASP A 1 211 ? 2.059 -5.201 10.584 1.00 90.25 211 ASP A C 1
ATOM 1623 O O . ASP A 1 211 ? 2.870 -4.933 9.690 1.00 90.25 211 ASP A O 1
ATOM 1627 N N . ARG A 1 212 ? 1.969 -4.477 11.706 1.00 87.56 212 ARG A N 1
ATOM 1628 C CA . ARG A 1 212 ? 2.810 -3.307 11.990 1.00 87.56 212 ARG A CA 1
ATOM 1629 C C . ARG A 1 212 ? 4.304 -3.625 11.887 1.00 87.56 212 ARG A C 1
ATOM 1631 O O . ARG A 1 212 ? 5.042 -2.875 11.254 1.00 87.56 212 ARG A O 1
ATOM 1638 N N . ALA A 1 213 ? 4.756 -4.744 12.450 1.00 86.88 213 ALA A N 1
ATOM 1639 C CA . ALA A 1 213 ? 6.170 -5.112 12.450 1.00 86.88 213 ALA A CA 1
ATOM 1640 C C . ALA A 1 213 ? 6.671 -5.492 11.044 1.00 86.88 213 ALA A C 1
ATOM 1642 O O . ALA A 1 213 ? 7.813 -5.206 10.681 1.00 86.88 213 ALA A O 1
ATOM 1643 N N . ALA A 1 214 ? 5.848 -6.152 10.233 1.00 86.62 214 ALA A N 1
ATOM 1644 C CA . ALA A 1 214 ? 6.126 -6.479 8.841 1.00 86.62 214 ALA A CA 1
ATOM 1645 C C . ALA A 1 214 ? 6.173 -5.211 7.978 1.00 86.62 214 ALA A C 1
ATOM 1647 O O . ALA A 1 214 ? 7.086 -5.054 7.160 1.00 86.62 214 ALA A O 1
ATOM 1648 N N . LEU A 1 215 ? 5.252 -4.273 8.210 1.00 85.31 215 LEU A N 1
ATOM 1649 C CA . LEU A 1 215 ? 5.237 -2.980 7.537 1.00 85.31 215 LEU A CA 1
ATOM 1650 C C . LEU A 1 215 ? 6.495 -2.169 7.869 1.00 85.31 215 LEU A C 1
ATOM 1652 O O . LEU A 1 215 ? 7.201 -1.745 6.951 1.00 85.31 215 LEU A O 1
ATOM 1656 N N . GLU A 1 216 ? 6.828 -2.019 9.151 1.00 84.50 216 GLU A N 1
ATOM 1657 C CA . GLU A 1 216 ? 8.022 -1.303 9.615 1.00 84.50 216 GLU A CA 1
ATOM 1658 C C . GLU A 1 216 ? 9.312 -1.922 9.053 1.00 84.50 216 GLU A C 1
ATOM 1660 O O . GLU A 1 216 ? 10.165 -1.200 8.528 1.00 84.50 216 GLU A O 1
ATOM 1665 N N . ARG A 1 217 ? 9.429 -3.259 9.047 1.00 84.00 217 ARG A N 1
ATOM 1666 C CA . ARG A 1 217 ? 10.557 -3.966 8.408 1.00 84.00 217 ARG A CA 1
ATOM 1667 C C . ARG A 1 217 ? 10.651 -3.668 6.911 1.00 84.00 217 ARG A C 1
ATOM 1669 O O . ARG A 1 217 ? 11.747 -3.418 6.399 1.00 84.00 217 ARG A O 1
ATOM 1676 N N . SER A 1 218 ? 9.519 -3.670 6.204 1.00 82.19 218 SER A N 1
ATOM 1677 C CA . SER A 1 218 ? 9.477 -3.382 4.766 1.00 82.19 218 SER A CA 1
ATOM 1678 C C . SER A 1 218 ? 9.907 -1.945 4.444 1.00 82.19 218 SER A C 1
ATOM 1680 O O . SER A 1 218 ? 10.622 -1.729 3.462 1.00 82.19 218 SER A O 1
ATOM 1682 N N . GLN A 1 219 ? 9.533 -0.975 5.287 1.00 80.00 219 GLN A N 1
ATOM 1683 C CA . GLN A 1 219 ? 9.930 0.426 5.133 1.00 80.00 219 GLN A CA 1
ATOM 1684 C C . GLN A 1 219 ? 11.409 0.623 5.453 1.00 80.00 219 GLN A C 1
ATOM 1686 O O . GLN A 1 219 ? 12.132 1.173 4.625 1.00 80.00 219 GLN A O 1
ATOM 1691 N N . ALA A 1 220 ? 11.890 0.082 6.575 1.00 78.75 220 ALA A N 1
ATOM 1692 C CA . ALA A 1 220 ? 13.293 0.193 6.968 1.00 78.75 220 ALA A CA 1
ATOM 1693 C C . ALA A 1 220 ? 14.243 -0.355 5.887 1.00 78.75 220 ALA A C 1
ATOM 1695 O O . ALA A 1 220 ? 15.281 0.247 5.605 1.00 78.75 220 ALA A O 1
ATOM 1696 N N . LYS A 1 221 ? 13.879 -1.468 5.230 1.00 81.06 221 LYS A N 1
ATOM 1697 C CA . LYS A 1 221 ? 14.657 -2.028 4.111 1.00 81.06 221 LYS A CA 1
ATOM 1698 C C . LYS A 1 221 ? 14.729 -1.066 2.917 1.00 81.06 221 LYS A C 1
ATOM 1700 O O . LYS A 1 221 ? 15.796 -0.916 2.326 1.00 81.06 221 LYS A O 1
ATOM 1705 N N . ARG A 1 222 ? 13.622 -0.397 2.574 1.00 76.00 222 ARG A N 1
ATOM 1706 C CA . ARG A 1 222 ? 13.553 0.567 1.458 1.00 76.00 222 ARG A CA 1
ATOM 1707 C C . ARG A 1 222 ? 14.323 1.855 1.763 1.00 76.00 222 ARG A C 1
ATOM 1709 O O . ARG A 1 222 ? 15.093 2.305 0.910 1.00 76.00 222 ARG A O 1
ATOM 1716 N N . THR A 1 223 ? 14.189 2.387 2.980 1.00 77.19 223 THR A N 1
ATOM 1717 C CA . THR A 1 223 ? 14.933 3.574 3.430 1.00 77.19 223 THR A CA 1
ATOM 1718 C C . THR A 1 223 ? 16.437 3.310 3.367 1.00 77.19 223 THR A C 1
ATOM 1720 O O . THR A 1 223 ? 17.176 4.095 2.778 1.00 77.19 223 THR A O 1
ATOM 1723 N N . LYS A 1 224 ? 16.897 2.161 3.886 1.00 78.69 224 LYS A N 1
ATOM 1724 C CA . LYS A 1 224 ? 18.316 1.771 3.832 1.00 78.69 224 LYS A CA 1
ATOM 1725 C C . LYS A 1 224 ? 18.841 1.646 2.403 1.00 78.69 224 LYS A C 1
ATOM 1727 O O . LYS A 1 224 ? 19.930 2.129 2.124 1.00 78.69 224 LYS A O 1
ATOM 1732 N N . LEU A 1 225 ? 18.077 1.016 1.510 1.00 77.69 225 LEU A N 1
ATOM 1733 C CA . LEU A 1 225 ? 18.504 0.802 0.126 1.00 77.69 225 LEU A CA 1
ATOM 1734 C C . LEU A 1 225 ? 18.602 2.126 -0.646 1.00 77.69 225 LEU A C 1
ATOM 1736 O O . LEU A 1 225 ? 19.598 2.360 -1.322 1.00 77.69 225 LEU A O 1
ATOM 1740 N N . SER A 1 226 ? 17.607 3.009 -0.505 1.00 74.88 226 SER A N 1
ATOM 1741 C CA . SER A 1 226 ? 17.618 4.318 -1.174 1.00 74.88 226 SER A CA 1
ATOM 1742 C C . SER A 1 226 ? 18.723 5.240 -0.651 1.00 74.88 226 SER A C 1
ATOM 1744 O O . SER A 1 226 ? 19.456 5.805 -1.456 1.00 74.88 226 SER A O 1
ATOM 1746 N N . MET A 1 227 ? 18.900 5.345 0.672 1.00 76.38 227 MET A N 1
ATOM 1747 C CA . MET A 1 227 ? 19.976 6.160 1.253 1.00 76.38 227 MET A CA 1
ATOM 1748 C C . MET A 1 227 ? 21.369 5.574 0.987 1.00 76.38 227 MET A C 1
ATOM 1750 O O . MET A 1 227 ? 22.303 6.331 0.755 1.00 76.38 227 MET A O 1
ATOM 1754 N N . GLY A 1 228 ? 21.519 4.245 0.988 1.00 76.00 228 GLY A N 1
ATOM 1755 C CA . GLY A 1 228 ? 22.791 3.594 0.662 1.00 76.00 228 GLY A CA 1
ATOM 1756 C C . GLY A 1 228 ? 23.221 3.831 -0.787 1.00 76.00 228 GLY A C 1
ATOM 1757 O O . GLY A 1 228 ? 24.377 4.169 -1.031 1.00 76.00 228 GLY A O 1
ATOM 1758 N N . LEU A 1 229 ? 22.285 3.715 -1.739 1.00 76.62 229 LEU A N 1
ATOM 1759 C CA . LEU A 1 229 ? 22.547 4.025 -3.148 1.00 76.62 229 LEU A CA 1
ATOM 1760 C C . LEU A 1 229 ? 22.867 5.506 -3.367 1.00 76.62 229 LEU A C 1
ATOM 1762 O O . LEU A 1 229 ? 23.784 5.801 -4.127 1.00 76.62 229 LEU A O 1
ATOM 1766 N N . ALA A 1 230 ? 22.152 6.409 -2.687 1.00 77.62 230 ALA A N 1
ATOM 1767 C CA . ALA A 1 230 ? 22.440 7.841 -2.723 1.00 77.62 230 ALA A CA 1
ATOM 1768 C C . ALA A 1 230 ? 23.893 8.114 -2.296 1.00 77.62 230 ALA A C 1
ATOM 1770 O O . ALA A 1 230 ? 24.700 8.571 -3.093 1.00 77.62 230 ALA A O 1
ATOM 1771 N N . ILE A 1 231 ? 24.295 7.671 -1.097 1.00 78.88 231 ILE A N 1
ATOM 1772 C CA . ILE A 1 231 ? 25.669 7.866 -0.598 1.00 78.88 231 ILE A CA 1
ATOM 1773 C C . ILE A 1 231 ? 26.719 7.335 -1.589 1.00 78.88 231 ILE A C 1
ATOM 1775 O O . ILE A 1 231 ? 27.704 8.021 -1.863 1.00 78.88 231 ILE A O 1
ATOM 1779 N N . GLY A 1 232 ? 26.509 6.137 -2.145 1.00 77.50 232 GLY A N 1
ATOM 1780 C CA . GLY A 1 232 ? 27.428 5.554 -3.126 1.00 77.50 232 GLY A CA 1
ATOM 1781 C C . GLY A 1 232 ? 27.560 6.393 -4.402 1.00 77.50 232 GLY A C 1
ATOM 1782 O O . GLY A 1 232 ? 28.676 6.646 -4.859 1.00 77.50 232 GLY A O 1
ATOM 1783 N N . LEU A 1 233 ? 26.436 6.859 -4.955 1.00 80.81 233 LEU A N 1
ATOM 1784 C CA . LEU A 1 233 ? 26.416 7.705 -6.152 1.00 80.81 233 LEU A CA 1
ATOM 1785 C C . LEU A 1 233 ? 26.973 9.104 -5.875 1.00 80.81 233 LEU A C 1
ATOM 1787 O O . LEU A 1 233 ? 27.741 9.608 -6.688 1.00 80.81 233 LEU A O 1
ATOM 1791 N N . GLY A 1 234 ? 26.677 9.697 -4.720 1.00 77.12 234 GLY A N 1
ATOM 1792 C CA . GLY A 1 234 ? 27.234 10.984 -4.305 1.00 77.12 234 GLY A CA 1
ATOM 1793 C C . GLY A 1 234 ? 28.763 10.958 -4.245 1.00 77.12 234 GLY A C 1
ATOM 1794 O O . GLY A 1 234 ? 29.420 11.815 -4.837 1.00 77.12 234 GLY A O 1
ATOM 1795 N N . VAL A 1 235 ? 29.350 9.929 -3.615 1.00 83.81 235 VAL A N 1
ATOM 1796 C CA . VAL A 1 235 ? 30.816 9.746 -3.571 1.00 83.81 235 VAL A CA 1
ATOM 1797 C C . VAL A 1 235 ? 31.396 9.597 -4.979 1.00 83.81 235 VAL A C 1
ATOM 1799 O O . VAL A 1 235 ? 32.386 10.252 -5.307 1.00 83.81 235 VAL A O 1
ATOM 1802 N N . LEU A 1 236 ? 30.771 8.781 -5.831 1.00 84.75 236 LEU A N 1
ATOM 1803 C CA . LEU A 1 236 ? 31.224 8.580 -7.208 1.00 84.75 236 LEU A CA 1
ATOM 1804 C C . LEU A 1 236 ? 31.160 9.875 -8.034 1.00 84.75 236 LEU A C 1
ATOM 1806 O O . LEU A 1 236 ? 32.109 10.197 -8.746 1.00 84.75 236 LEU A O 1
ATOM 1810 N N . GLY A 1 237 ? 30.073 10.640 -7.915 1.00 77.56 237 GLY A N 1
ATOM 1811 C CA . GLY A 1 237 ? 29.888 11.906 -8.624 1.00 77.56 237 GLY A CA 1
ATOM 1812 C C . GLY A 1 237 ? 30.935 12.951 -8.236 1.00 77.56 237 GLY A C 1
ATOM 1813 O O . GLY A 1 237 ? 31.520 13.591 -9.111 1.00 77.56 237 GLY A O 1
ATOM 1814 N N . VAL A 1 238 ? 31.239 13.070 -6.938 1.00 82.88 238 VAL A N 1
ATOM 1815 C CA . VAL A 1 238 ? 32.301 13.963 -6.442 1.00 82.88 238 VAL A CA 1
ATOM 1816 C C . VAL A 1 238 ? 33.670 13.539 -6.972 1.00 82.88 238 VAL A C 1
ATOM 1818 O O . VAL A 1 238 ? 34.429 14.389 -7.432 1.00 82.88 238 VAL A O 1
ATOM 1821 N N . LEU A 1 239 ? 33.987 12.240 -6.967 1.00 83.69 239 LEU A N 1
ATOM 1822 C CA . LEU A 1 239 ? 35.260 11.742 -7.497 1.00 83.69 239 LEU A CA 1
ATOM 1823 C C . LEU A 1 239 ? 35.424 12.064 -8.988 1.00 83.69 239 LEU A C 1
ATOM 1825 O O . LEU A 1 239 ? 36.480 12.553 -9.386 1.00 83.69 239 LEU A O 1
ATOM 1829 N N . LEU A 1 240 ? 34.379 11.866 -9.797 1.00 81.69 240 LEU A N 1
ATOM 1830 C CA . LEU A 1 240 ? 34.398 12.192 -11.228 1.00 81.69 240 LEU A CA 1
ATOM 1831 C C . LEU A 1 240 ? 34.636 13.688 -11.479 1.00 81.69 240 LEU A C 1
ATOM 1833 O O . LEU A 1 240 ? 35.440 14.046 -12.342 1.00 81.69 240 LEU A O 1
ATOM 1837 N N . LEU A 1 241 ? 34.000 14.560 -10.690 1.00 80.62 241 LEU A N 1
ATOM 1838 C CA . LEU A 1 241 ? 34.217 16.008 -10.764 1.00 80.62 241 LEU A CA 1
ATOM 1839 C C . LEU A 1 241 ? 35.633 16.409 -10.338 1.00 80.62 241 LEU A C 1
ATOM 1841 O O . LEU A 1 241 ? 36.255 17.238 -11.001 1.00 80.62 241 LEU A O 1
ATOM 1845 N N . CYS A 1 242 ? 36.168 15.800 -9.278 1.00 83.12 242 CYS A N 1
ATOM 1846 C CA . CYS A 1 242 ? 37.545 16.024 -8.836 1.00 83.12 242 CYS A CA 1
ATOM 1847 C C . CYS A 1 242 ? 38.563 15.581 -9.896 1.00 83.12 242 CYS A C 1
ATOM 1849 O O . CYS A 1 242 ? 39.525 16.303 -10.157 1.00 83.12 242 CYS A O 1
ATOM 1851 N N . CYS A 1 243 ? 38.342 14.436 -10.549 1.00 80.81 243 CYS A N 1
ATOM 1852 C CA . CYS A 1 243 ? 39.181 13.973 -11.654 1.00 80.81 243 CYS A CA 1
ATOM 1853 C C . CYS A 1 243 ? 39.114 14.930 -12.853 1.00 80.81 243 CYS A C 1
ATOM 1855 O O . CYS A 1 243 ? 40.160 15.314 -13.373 1.00 80.81 243 CYS A O 1
ATOM 1857 N N . ALA A 1 244 ? 37.916 15.377 -13.247 1.00 76.19 244 ALA A N 1
ATOM 1858 C CA . ALA A 1 244 ? 37.741 16.350 -14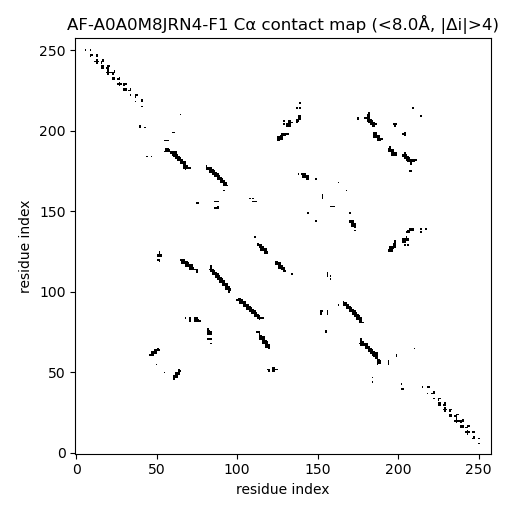.326 1.00 76.19 244 ALA A CA 1
ATOM 1859 C C . ALA A 1 244 ? 38.438 17.687 -14.013 1.00 76.19 244 ALA A C 1
ATOM 1861 O O . ALA A 1 244 ? 39.190 18.205 -14.840 1.00 76.19 244 ALA A O 1
ATOM 1862 N N . GLY A 1 245 ? 38.253 18.215 -12.798 1.00 72.69 245 GLY A N 1
ATOM 1863 C CA . GLY A 1 245 ? 38.907 19.441 -12.337 1.00 72.69 245 GLY A CA 1
ATOM 1864 C C . GLY A 1 245 ? 40.432 19.313 -12.288 1.00 72.69 245 GLY A C 1
ATOM 1865 O O . GLY A 1 245 ? 41.140 20.193 -12.774 1.00 72.69 245 GLY A O 1
ATOM 1866 N N . GLY A 1 246 ? 40.948 18.188 -11.785 1.00 74.94 246 GLY A N 1
ATOM 1867 C CA . GLY A 1 246 ? 42.382 17.892 -11.766 1.00 74.94 246 GLY A CA 1
ATOM 1868 C C . GLY A 1 246 ? 42.994 17.830 -13.168 1.00 74.94 246 GLY A C 1
ATOM 1869 O O . GLY A 1 246 ? 44.060 18.401 -13.395 1.00 74.94 246 GLY A O 1
ATOM 1870 N N . SER A 1 247 ? 42.306 17.212 -14.134 1.00 73.25 247 SER A N 1
ATOM 1871 C CA . SER A 1 247 ? 42.750 17.173 -15.535 1.00 73.25 247 SER A CA 1
ATOM 1872 C C . SER A 1 247 ? 42.804 18.563 -16.179 1.00 73.25 247 SER A C 1
ATOM 1874 O O . SER A 1 247 ? 43.743 18.849 -16.924 1.00 73.25 247 SER A O 1
ATOM 1876 N N . VAL A 1 248 ? 41.856 19.449 -15.856 1.00 70.44 248 VAL A N 1
ATOM 1877 C CA . VAL A 1 248 ? 41.856 20.845 -16.330 1.00 70.44 248 VAL A CA 1
ATOM 1878 C C . VAL A 1 248 ? 43.008 21.640 -15.709 1.00 70.44 248 VAL A C 1
ATOM 1880 O O . VAL A 1 248 ? 43.731 22.324 -16.431 1.00 70.44 248 VAL A O 1
ATOM 1883 N N . VAL A 1 249 ? 43.238 21.514 -14.397 1.00 71.25 249 VAL A N 1
ATOM 1884 C CA . VAL A 1 249 ? 44.326 22.221 -13.695 1.00 71.25 249 VAL A CA 1
ATOM 1885 C C . VAL A 1 249 ? 45.703 21.773 -14.190 1.00 71.25 249 VAL A C 1
ATOM 1887 O O . VAL A 1 249 ? 46.545 22.615 -14.496 1.00 71.25 249 VAL A O 1
ATOM 1890 N N . VAL A 1 250 ? 45.935 20.463 -14.331 1.00 71.12 250 VAL A N 1
ATOM 1891 C CA . VAL A 1 250 ? 47.195 19.928 -14.884 1.00 71.12 250 VAL A CA 1
ATOM 1892 C C . VAL A 1 250 ? 47.403 20.395 -16.325 1.00 71.12 250 VAL A C 1
ATOM 1894 O O . VAL A 1 250 ? 48.533 20.695 -16.714 1.00 71.12 250 VAL A O 1
ATOM 1897 N N . GLY A 1 251 ? 46.327 20.490 -17.110 1.00 64.69 251 GLY A N 1
ATOM 1898 C CA . GLY A 1 251 ? 46.406 21.014 -18.466 1.00 64.69 251 GLY A CA 1
ATOM 1899 C C . GLY A 1 251 ? 46.789 22.492 -18.512 1.00 64.69 251 GLY A C 1
ATOM 1900 O O . GLY A 1 251 ? 47.715 22.853 -19.235 1.00 64.69 251 GLY A O 1
ATOM 1901 N N . LEU A 1 252 ? 46.163 23.326 -17.680 1.00 65.38 252 LEU A N 1
ATOM 1902 C CA . LEU A 1 252 ? 46.468 24.758 -17.588 1.00 65.38 252 LEU A CA 1
ATOM 1903 C C . LEU A 1 252 ? 47.891 25.030 -17.071 1.00 65.38 252 LEU A C 1
ATOM 1905 O O . LEU A 1 252 ? 48.587 25.873 -17.632 1.00 65.38 252 LEU A O 1
ATOM 1909 N N . LEU A 1 253 ? 48.361 24.291 -16.058 1.00 69.00 253 LEU A N 1
ATOM 1910 C CA . LEU A 1 253 ? 49.723 24.441 -15.517 1.00 69.00 253 LEU A CA 1
ATOM 1911 C C . LEU A 1 253 ? 50.808 24.082 -16.539 1.00 69.00 253 LEU A C 1
ATOM 1913 O O . LEU A 1 253 ? 51.854 24.723 -16.593 1.00 69.00 253 LEU A O 1
ATOM 1917 N N . ARG A 1 254 ? 50.558 23.079 -17.386 1.00 63.53 254 ARG A N 1
ATOM 1918 C CA . ARG A 1 254 ? 51.452 22.743 -18.504 1.00 63.53 254 ARG A CA 1
ATOM 1919 C C . ARG A 1 254 ? 51.432 23.789 -19.623 1.00 63.53 254 ARG A C 1
ATOM 1921 O O . ARG A 1 254 ? 52.414 23.880 -20.346 1.00 63.53 254 ARG A O 1
ATOM 1928 N N . MET A 1 255 ? 50.352 24.560 -19.767 1.00 60.25 255 MET A N 1
ATOM 1929 C CA . MET A 1 255 ? 50.265 25.655 -20.742 1.00 60.25 255 MET A CA 1
ATOM 1930 C C . MET A 1 255 ? 50.950 26.940 -20.264 1.00 60.25 255 MET A C 1
ATOM 1932 O O . MET A 1 255 ? 51.436 27.692 -21.098 1.00 60.25 255 MET A O 1
ATOM 1936 N N . SER A 1 256 ? 50.990 27.210 -18.953 1.00 60.19 256 SER A N 1
ATOM 1937 C CA . SER A 1 256 ? 51.636 28.420 -18.416 1.00 60.19 256 SER A CA 1
ATOM 1938 C C . SER A 1 256 ? 53.130 28.255 -18.122 1.00 60.19 256 SER A C 1
ATOM 1940 O O . SER A 1 256 ? 53.804 29.246 -17.863 1.00 60.19 256 SER A O 1
ATOM 1942 N N . GLY A 1 257 ? 53.628 27.017 -18.068 1.00 55.94 257 GLY A N 1
ATOM 1943 C CA . GLY A 1 257 ? 55.028 26.688 -17.775 1.00 55.94 257 GLY A CA 1
ATOM 1944 C C . GLY A 1 257 ? 55.885 26.364 -19.003 1.00 55.94 257 GLY A C 1
ATOM 1945 O O . GLY A 1 257 ? 56.960 25.792 -18.826 1.00 55.94 257 GLY A O 1
ATOM 1946 N N . GLY A 1 258 ? 55.394 26.655 -20.212 1.00 45.50 258 GLY A N 1
ATOM 1947 C CA . GLY A 1 258 ? 56.095 26.471 -21.488 1.00 45.50 258 GLY A CA 1
ATOM 1948 C C . GLY A 1 258 ? 56.441 27.792 -22.152 1.00 45.50 258 GLY A C 1
ATOM 1949 O O . GLY A 1 258 ? 55.640 28.741 -22.005 1.00 45.50 258 GLY A O 1
#

Solvent-accessible surface area (backbone atoms only — not comparable to full-atom values): 13657 Å² total; per-residue (Å²): 116,70,73,65,54,57,49,55,52,51,53,52,50,25,51,50,35,34,54,51,13,53,50,34,37,54,54,16,52,51,31,43,52,52,23,48,56,42,49,54,50,53,50,55,61,66,69,29,44,79,52,56,55,70,70,66,51,59,83,44,69,48,35,32,38,66,28,30,27,75,41,58,63,57,72,62,43,94,82,53,97,53,38,37,31,32,43,34,44,37,34,30,33,52,44,82,40,95,86,72,73,64,60,40,78,38,86,74,45,76,44,71,52,70,32,36,29,31,36,30,41,102,62,35,72,40,42,36,46,52,66,80,38,48,86,76,84,57,60,68,82,56,47,78,62,52,75,66,54,48,54,52,49,26,63,63,56,72,48,73,65,75,80,54,71,89,56,56,69,50,59,34,33,42,78,42,35,43,70,40,58,33,28,38,34,24,13,34,41,67,50,101,90,47,60,34,32,30,49,26,97,79,68,68,11,40,62,20,67,49,52,72,69,57,48,51,53,56,48,56,52,50,35,51,51,34,43,51,51,17,54,54,32,40,55,51,14,51,51,31,36,51,52,18,51,49,52,50,50,56,50,52,55,60,63,74,74,106

Mean predicted aligned error: 9.51 Å

Foldseek 3Di:
DVVVVVLVVLLVLLVVLLVVLVVLLVVLVVLVVVLVVLVQQLVLLVPADADAPLPDDQPFQKHKYKFFFAFFDDALAPDDPWGFQKKKKWKWWFDDDPPPNPGDTHTDDIFMDGTWTWGHDPNGIAIEDCVQAPRPQQAPFFDFDDPVCVVRSCVSRVPPCVVCPPIDMTMGMGTDTGGQIKMWMARWHQDPVGIHGYHGPPHHTYIYSDDSVRRSVSSVVSSCVSNVSSVVSNVSSVVSNVVSVVSVVVSVVVVVVD

Organism: NCBI:txid229921

Sequence (258 aa):
MEAQNNWVTLIAAAACLGSLGVMVLAFDALLTFVGWKQKKTEGTLKEAQSLSVAQLRPTKSLVCLRGQIMRVGELLDVHAAQPLALIRMRVEVYEYDPIDEQNNWRPWGDKIKTTPFLLADPSGEVWVDPAGADKTRFLGPGSEPTPEQISDASRILDLPLEGLGRKRARYQLWELRQGDTVTVYGAVRGTGAGVQVEKPPQGPLVITGLDRAALERSQAKRTKLSMGLAIGLGVLGVLLLCCAGGSVVVGLLRMSGG